Protein AF-K0ICH1-F1 (afdb_monomer_lite)

InterPro domains:
  IPR002156 Ribonuclease H domain [PF13456] (25-132)
  IPR012337 Ribonuclease H-like superfamily [SSF53098] (19-140)
  IPR036397 Ribonuclease H superfamily [G3DSA:3.30.420.10] (13-160)

Foldseek 3Di:
DAWEKEKEKFWAFDDPVLQGFTKIWMFIATNVRDTPDIAIATQDHRDPDDRPLSSLSRRLVNLLVVLVVCVVVPSQAHAYEYEYQPPLLQVLQACPPVDDPPVPPVPHDPSNVVSSVSSNVSCVSHPHYHYDHDHDPPDDDDDDPVPDDPSNVVSVVVRVVNRVVRSVVVVVVVVVVVVVVVVVPPPPCPPVNVVVVVVVVVVVVPD

Radius of gyration: 24.57 Å; chains: 1; bounding box: 55×52×83 Å

Organism: Nitrososphaera gargensis (strain Ga9.2) (NCBI:txid1237085)

Secondary structure (DSSP, 8-state):
-PPEEEEEEE-PBPPGGGTT-EEEEEEEE-TT----EEEEEEEE---SS-HHHHHHHHHHHHHHHHHHHHHHTTGGGSEEEEEES-HHHHHHH---S---S-S-GGGS-TTTHHHHHHHHHHHTTSSEEEEEEPPP--S----------HHHHHHHHHHHHHHHHHHHHHHHHHHHHHHHHHHHTS----HHHHHHHHHHHHHHT--

pLDDT: mean 74.23, std 17.97, range [32.94, 97.44]

Sequence (207 aa):
MKQVISVRILGPSMSSDFGGFACYAYVIRDKEGHLPHEAFGLAEKANSQASIASSSIATYTALIRALQWLIHHGYQDEIIIVKSSSKSVVSQLDEAYPSSHQVTESRMPKSVIPLHEKASRLKSKFYKISFESVKSKSGKQSSSDSNEDPADVEERKEIEELLVMAYVEAEEKIMRQNRMLADQNSPFVTVAQLMKYDNNKKQVQTS

Structure (mmCIF, N/CA/C/O backbone):
data_AF-K0ICH1-F1
#
_entry.id   AF-K0ICH1-F1
#
loop_
_atom_site.group_PDB
_atom_site.id
_atom_site.type_symbol
_atom_site.label_atom_id
_atom_site.label_alt_id
_atom_site.label_comp_id
_atom_site.label_asym_id
_atom_site.label_entity_id
_atom_site.label_seq_id
_atom_site.pdbx_PDB_ins_code
_atom_site.Cartn_x
_atom_site.Cartn_y
_atom_site.Cartn_z
_atom_site.occupancy
_atom_site.B_iso_or_equiv
_atom_site.auth_seq_id
_atom_site.auth_comp_id
_atom_site.auth_asym_id
_atom_site.auth_atom_id
_atom_site.pdbx_PDB_model_num
ATOM 1 N N . MET A 1 1 ? -20.212 0.333 16.558 1.00 66.12 1 MET A N 1
ATOM 2 C CA . MET A 1 1 ? -18.941 0.572 17.277 1.00 66.12 1 MET A CA 1
ATOM 3 C C . MET A 1 1 ? -17.852 0.537 16.222 1.00 66.12 1 MET A C 1
ATOM 5 O O . MET A 1 1 ? -17.868 -0.413 15.452 1.00 66.12 1 MET A O 1
ATOM 9 N N . LYS A 1 2 ? -17.016 1.575 16.111 1.00 79.62 2 LYS A N 1
ATOM 10 C CA . LYS A 1 2 ? -15.969 1.620 15.078 1.00 79.62 2 LYS A CA 1
ATOM 11 C C . LYS A 1 2 ? -14.879 0.598 15.405 1.00 79.62 2 LYS A C 1
ATOM 13 O O . LYS A 1 2 ? -14.514 0.452 16.571 1.00 79.62 2 LYS A O 1
ATOM 18 N N . GLN A 1 3 ? -14.413 -0.114 14.397 1.00 82.50 3 GLN A N 1
ATOM 19 C CA . GLN A 1 3 ? -13.354 -1.105 14.453 1.00 82.50 3 GLN A CA 1
ATOM 20 C C . GLN A 1 3 ? -12.006 -0.461 14.146 1.00 82.50 3 GLN A C 1
ATOM 22 O O . GLN A 1 3 ? -11.923 0.566 13.470 1.00 82.50 3 GLN A O 1
ATOM 27 N N . VAL A 1 4 ? -10.951 -1.078 14.668 1.00 86.50 4 VAL A N 1
ATOM 28 C CA . VAL A 1 4 ? -9.576 -0.723 14.329 1.00 86.50 4 VAL A CA 1
ATOM 29 C C . VAL A 1 4 ? -9.115 -1.679 13.241 1.00 86.50 4 VAL A C 1
ATOM 31 O O . VAL A 1 4 ? -9.122 -2.886 13.451 1.00 86.50 4 VAL A O 1
ATOM 34 N N . ILE A 1 5 ? -8.740 -1.135 12.090 1.00 88.94 5 ILE A N 1
ATOM 35 C CA . ILE A 1 5 ? -8.180 -1.884 10.967 1.00 88.94 5 ILE A CA 1
ATOM 36 C C . ILE A 1 5 ? -6.701 -1.534 10.879 1.00 88.94 5 ILE A C 1
ATOM 38 O O . ILE A 1 5 ? -6.349 -0.359 10.730 1.00 88.94 5 ILE A O 1
ATOM 42 N N . SER A 1 6 ? -5.833 -2.537 10.965 1.00 88.44 6 SER A N 1
ATOM 43 C CA . SER A 1 6 ? -4.397 -2.343 10.785 1.00 88.44 6 SER A CA 1
ATOM 44 C C . SER A 1 6 ? -3.995 -2.646 9.350 1.00 88.44 6 SER A C 1
ATOM 46 O O . SER A 1 6 ? -4.394 -3.649 8.768 1.00 88.44 6 SER A O 1
ATOM 48 N N . VAL A 1 7 ? -3.180 -1.773 8.774 1.00 89.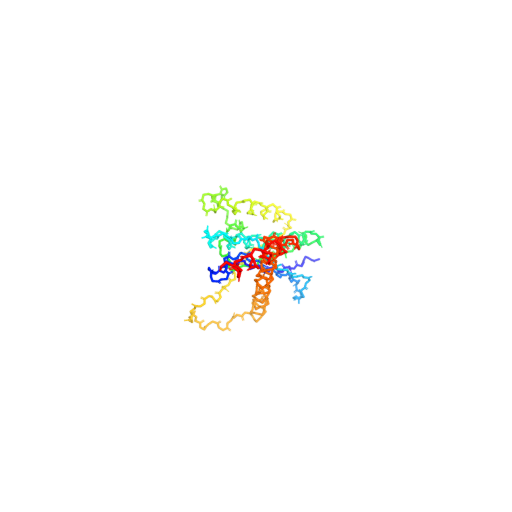81 7 VAL A N 1
ATOM 49 C CA . VAL A 1 7 ? -2.617 -1.936 7.436 1.00 89.81 7 VAL A CA 1
ATOM 50 C C . VAL A 1 7 ? -1.111 -1.897 7.563 1.00 89.81 7 VAL A C 1
ATOM 52 O O . VAL A 1 7 ? -0.564 -0.872 7.966 1.00 89.81 7 VAL A O 1
ATOM 55 N N . ARG A 1 8 ? -0.414 -2.959 7.172 1.00 89.56 8 ARG A N 1
ATOM 56 C CA . ARG A 1 8 ? 1.048 -2.939 7.101 1.00 89.56 8 ARG A CA 1
ATOM 57 C C . ARG A 1 8 ? 1.488 -2.819 5.658 1.00 89.56 8 ARG A C 1
ATOM 59 O O . ARG A 1 8 ? 0.990 -3.535 4.797 1.00 89.56 8 ARG A O 1
ATOM 66 N N . ILE A 1 9 ? 2.417 -1.903 5.397 1.00 89.50 9 ILE A N 1
ATOM 67 C CA . ILE A 1 9 ? 2.941 -1.646 4.052 1.00 89.50 9 ILE A CA 1
ATOM 68 C C . ILE A 1 9 ? 4.461 -1.781 4.015 1.00 89.50 9 ILE A C 1
ATOM 70 O O . ILE A 1 9 ? 5.172 -1.318 4.914 1.00 89.50 9 ILE A O 1
ATOM 74 N N . LEU A 1 10 ? 4.960 -2.363 2.928 1.00 85.50 10 LEU A N 1
ATOM 75 C CA . LEU A 1 10 ? 6.380 -2.547 2.672 1.00 85.50 10 LEU A CA 1
ATOM 76 C C . LEU A 1 10 ? 6.670 -2.280 1.190 1.00 85.50 10 LEU A C 1
ATOM 78 O O . LEU A 1 10 ? 5.964 -2.762 0.308 1.00 85.50 10 LEU A O 1
ATOM 82 N N . GLY A 1 11 ? 7.704 -1.490 0.910 1.00 76.56 11 GLY A N 1
ATOM 83 C CA . GLY A 1 11 ? 8.104 -1.171 -0.459 1.00 76.56 11 GLY A CA 1
ATOM 84 C C . GLY A 1 11 ? 9.597 -0.886 -0.597 1.00 76.56 11 GLY A C 1
ATOM 85 O O . GLY A 1 11 ? 9.971 0.253 -0.866 1.00 76.56 11 GLY A O 1
ATOM 86 N N . PRO A 1 12 ? 10.485 -1.859 -0.349 1.00 75.31 12 PRO A N 1
ATOM 87 C CA . PRO A 1 12 ? 11.901 -1.688 -0.612 1.00 75.31 12 PRO A CA 1
ATOM 88 C C . PRO A 1 12 ? 12.183 -1.736 -2.114 1.00 75.31 12 PRO A C 1
ATOM 90 O O . PRO A 1 12 ? 11.424 -2.293 -2.904 1.00 75.31 12 PRO A O 1
ATOM 93 N N . SER A 1 13 ? 13.320 -1.169 -2.491 1.00 59.88 13 SER A N 1
ATOM 94 C CA . SER A 1 13 ? 13.983 -1.445 -3.761 1.00 59.88 13 SER A CA 1
ATOM 95 C C . SER A 1 13 ? 15.144 -2.399 -3.479 1.00 59.88 13 SER A C 1
ATOM 97 O O . SER A 1 13 ? 15.916 -2.169 -2.543 1.00 59.88 13 SER A O 1
ATOM 99 N N . MET A 1 14 ? 15.259 -3.494 -4.233 1.00 56.62 14 MET A N 1
ATOM 100 C CA . MET A 1 14 ? 16.438 -4.361 -4.128 1.00 56.62 14 MET A CA 1
ATOM 101 C C . MET A 1 14 ? 17.642 -3.752 -4.855 1.00 56.62 14 MET A C 1
ATOM 103 O O . MET A 1 14 ? 17.498 -2.927 -5.761 1.00 56.62 14 MET A O 1
ATOM 107 N N . SER A 1 15 ? 18.843 -4.151 -4.421 1.00 48.41 15 SER A N 1
ATOM 108 C CA . SER A 1 15 ? 20.112 -3.768 -5.042 1.00 48.41 15 SER A CA 1
ATOM 109 C C . SER A 1 15 ? 20.186 -4.203 -6.512 1.00 48.41 15 SER A C 1
ATOM 111 O O . SER A 1 15 ? 19.401 -5.020 -6.996 1.00 48.41 15 SER A O 1
ATOM 113 N N . SER A 1 16 ? 21.167 -3.646 -7.222 1.00 49.84 16 SER A N 1
ATOM 114 C CA . SER A 1 16 ? 21.455 -3.871 -8.645 1.00 49.84 16 SER A CA 1
ATOM 115 C C . SER A 1 16 ? 21.520 -5.341 -9.078 1.00 49.84 16 SER A C 1
ATOM 117 O O . SER A 1 16 ? 21.279 -5.625 -10.248 1.00 49.84 16 SER A O 1
ATOM 119 N N . ASP A 1 17 ? 21.806 -6.261 -8.155 1.00 44.84 17 ASP A N 1
ATOM 120 C CA . ASP A 1 17 ? 22.006 -7.687 -8.445 1.00 44.84 17 ASP A CA 1
ATOM 121 C C . ASP A 1 17 ? 20.696 -8.411 -8.803 1.00 44.84 17 ASP A C 1
ATOM 123 O O . ASP A 1 17 ? 20.719 -9.379 -9.556 1.00 44.84 17 ASP A O 1
ATOM 127 N N . PHE A 1 18 ? 19.552 -7.889 -8.346 1.00 47.88 18 PHE A N 1
ATOM 128 C CA . PHE A 1 18 ? 18.203 -8.373 -8.680 1.00 47.88 18 PHE A CA 1
ATOM 129 C C . PHE A 1 18 ? 17.510 -7.463 -9.702 1.00 47.88 18 PHE A C 1
ATOM 131 O O . PHE A 1 18 ? 16.301 -7.257 -9.675 1.00 47.88 18 PHE A O 1
ATOM 138 N N . GLY A 1 19 ? 18.288 -6.820 -10.575 1.00 51.50 19 GLY A N 1
ATOM 139 C CA . GLY A 1 19 ? 17.755 -6.003 -11.663 1.00 51.50 19 GLY A CA 1
ATOM 140 C C . GLY A 1 19 ? 17.165 -4.652 -11.248 1.00 51.50 19 GLY A C 1
ATOM 141 O O . GLY A 1 19 ? 16.717 -3.930 -12.127 1.00 51.50 19 GLY A O 1
ATOM 142 N N . GLY A 1 20 ? 17.193 -4.254 -9.970 1.00 63.78 20 GLY A N 1
ATOM 143 C CA . GLY A 1 20 ? 16.777 -2.912 -9.531 1.00 63.78 20 GLY A CA 1
ATOM 144 C C . GLY A 1 20 ? 15.262 -2.665 -9.541 1.00 63.78 20 GLY A C 1
ATOM 145 O O . GLY A 1 20 ? 14.820 -1.557 -9.848 1.00 63.78 20 GLY A O 1
ATOM 146 N N . PHE A 1 21 ? 14.451 -3.682 -9.237 1.00 73.94 21 PHE A N 1
ATOM 147 C CA . PHE A 1 21 ? 12.992 -3.547 -9.180 1.00 73.94 21 PHE A CA 1
ATOM 148 C C . PHE A 1 21 ? 12.502 -2.851 -7.910 1.00 73.94 21 PHE A C 1
ATOM 150 O O . PHE A 1 21 ? 13.019 -3.062 -6.810 1.00 73.94 21 PHE A O 1
ATOM 157 N N . ALA A 1 22 ? 11.442 -2.062 -8.074 1.00 80.75 22 ALA A N 1
ATOM 158 C CA . ALA A 1 22 ? 10.654 -1.526 -6.978 1.00 80.75 22 ALA A CA 1
ATOM 159 C C . ALA A 1 22 ? 9.417 -2.411 -6.797 1.00 80.75 22 ALA A C 1
ATOM 161 O O . ALA A 1 22 ? 8.479 -2.322 -7.594 1.00 80.75 22 ALA A O 1
ATOM 162 N N . CYS A 1 23 ? 9.404 -3.260 -5.774 1.00 85.88 23 CYS A N 1
ATOM 163 C CA . CYS A 1 23 ? 8.256 -4.105 -5.451 1.00 85.88 23 CYS A CA 1
ATOM 164 C C . CYS A 1 23 ? 7.560 -3.601 -4.194 1.00 85.88 23 CYS A C 1
ATOM 166 O O . CYS A 1 23 ? 8.187 -3.046 -3.294 1.00 85.88 23 CYS A O 1
ATOM 168 N N . TYR A 1 24 ? 6.253 -3.799 -4.137 1.00 90.00 24 TYR A N 1
ATOM 169 C CA . TYR A 1 24 ? 5.425 -3.406 -3.013 1.00 90.00 24 TYR A CA 1
ATOM 170 C C . TYR A 1 24 ? 4.686 -4.633 -2.471 1.00 90.00 24 TYR A C 1
ATOM 172 O O . TYR A 1 24 ? 4.353 -5.548 -3.226 1.00 90.00 24 TYR A O 1
ATOM 180 N N . ALA A 1 25 ? 4.391 -4.620 -1.178 1.00 91.06 25 ALA A N 1
ATOM 181 C CA . ALA A 1 25 ? 3.516 -5.571 -0.510 1.00 91.06 25 ALA A CA 1
ATOM 182 C C . ALA A 1 25 ? 2.712 -4.849 0.577 1.00 91.06 25 ALA A C 1
ATOM 184 O O . ALA A 1 25 ? 3.171 -3.851 1.147 1.00 91.06 25 ALA A O 1
ATOM 185 N N . TYR A 1 26 ? 1.504 -5.331 0.847 1.00 93.75 26 TYR A N 1
ATOM 186 C CA . TYR A 1 26 ? 0.714 -4.897 1.988 1.00 93.75 26 TYR A CA 1
ATOM 187 C C . TYR A 1 26 ? -0.215 -5.999 2.485 1.00 93.75 26 TYR A C 1
ATOM 189 O O . TYR A 1 26 ? -0.676 -6.836 1.708 1.00 93.75 26 TYR A O 1
ATOM 197 N N . VAL A 1 27 ? -0.523 -5.930 3.776 1.00 93.50 27 VAL A N 1
ATOM 198 C CA . VAL A 1 27 ? -1.519 -6.763 4.456 1.00 93.50 27 VAL A CA 1
ATOM 199 C C . VAL A 1 27 ? -2.500 -5.860 5.197 1.00 93.50 27 VAL A C 1
ATOM 201 O O . VAL A 1 27 ? -2.131 -4.784 5.677 1.00 93.50 27 VAL A O 1
ATOM 204 N N . ILE A 1 28 ? -3.762 -6.268 5.250 1.00 93.44 28 ILE A N 1
ATOM 205 C CA . ILE A 1 28 ? -4.843 -5.585 5.960 1.00 93.44 28 ILE A CA 1
ATOM 206 C C . ILE A 1 28 ? -5.399 -6.579 6.962 1.00 93.44 28 ILE A C 1
ATOM 208 O O . ILE A 1 28 ? -5.767 -7.680 6.562 1.00 93.44 28 ILE A O 1
ATOM 212 N N . ARG A 1 29 ? -5.487 -6.183 8.233 1.00 92.06 29 ARG A N 1
ATOM 213 C CA . ARG A 1 29 ? -6.067 -6.978 9.316 1.00 92.06 29 ARG A CA 1
ATOM 214 C C . ARG A 1 29 ? -7.197 -6.244 10.023 1.00 92.06 29 ARG A C 1
ATOM 216 O O . ARG A 1 29 ? -7.153 -5.022 10.172 1.00 92.06 29 ARG A O 1
ATOM 223 N N . ASP A 1 30 ? -8.220 -6.992 10.425 1.00 90.19 30 ASP A N 1
ATOM 224 C CA . ASP A 1 30 ? -9.287 -6.472 11.281 1.00 90.19 30 ASP A CA 1
ATOM 225 C C . ASP A 1 30 ? -8.852 -6.418 12.757 1.00 90.19 30 ASP A C 1
ATOM 227 O O . ASP A 1 30 ? -7.720 -6.756 13.112 1.00 90.19 30 ASP A O 1
ATOM 231 N N . LYS A 1 31 ? -9.754 -5.972 13.636 1.00 85.38 31 LYS A N 1
ATOM 232 C CA . LYS A 1 31 ? -9.481 -5.850 15.077 1.00 85.38 31 LYS A CA 1
ATOM 233 C C . LYS A 1 31 ? -9.298 -7.208 15.767 1.00 85.38 31 LYS A C 1
ATOM 235 O O . LYS A 1 31 ? -8.718 -7.257 16.847 1.00 85.38 31 LYS A O 1
ATOM 240 N N . GLU A 1 32 ? -9.842 -8.280 15.190 1.00 85.50 32 GLU A N 1
ATOM 241 C CA . GLU A 1 32 ? -9.673 -9.654 15.659 1.00 85.50 32 GLU A CA 1
ATOM 242 C C . GLU A 1 32 ? -8.363 -10.282 15.149 1.00 85.50 32 GLU A C 1
ATOM 244 O O . GLU A 1 32 ? -7.984 -11.366 15.592 1.00 85.50 32 GLU A O 1
ATOM 249 N N . GLY A 1 33 ? -7.649 -9.590 14.256 1.00 83.25 33 GLY A N 1
ATOM 250 C CA . GLY A 1 33 ? -6.404 -10.046 13.653 1.00 83.25 33 GLY A CA 1
ATOM 251 C C . GLY A 1 33 ? -6.605 -10.938 12.428 1.00 83.25 33 GLY A C 1
ATOM 252 O O . GLY A 1 33 ? -5.615 -11.452 11.900 1.00 83.25 33 GLY A O 1
ATOM 253 N N . HIS A 1 34 ? -7.835 -11.120 11.937 1.00 88.31 34 HIS A N 1
ATOM 254 C CA . HIS A 1 34 ? -8.062 -11.834 10.682 1.00 88.31 34 HIS A CA 1
ATOM 255 C C . HIS A 1 34 ? -7.467 -11.049 9.518 1.00 88.31 34 HIS A C 1
ATOM 257 O O . HIS A 1 34 ? -7.392 -9.825 9.574 1.00 88.31 34 HIS A O 1
ATOM 263 N N . LEU A 1 35 ? -7.068 -11.758 8.461 1.00 89.19 35 LEU A N 1
ATOM 264 C CA . LEU A 1 35 ? -6.499 -11.197 7.235 1.00 89.19 35 LEU A CA 1
ATOM 265 C C . LEU A 1 35 ? -7.587 -11.092 6.146 1.00 89.19 35 LEU A C 1
ATOM 267 O O . LEU A 1 35 ? -7.722 -12.008 5.336 1.00 89.19 35 LEU A O 1
ATOM 271 N N . PRO A 1 36 ? -8.401 -10.018 6.102 1.00 88.75 36 PRO A N 1
ATOM 272 C CA . PRO A 1 36 ? -9.364 -9.798 5.031 1.00 88.75 36 PRO A CA 1
ATOM 273 C C . PRO A 1 36 ? -8.702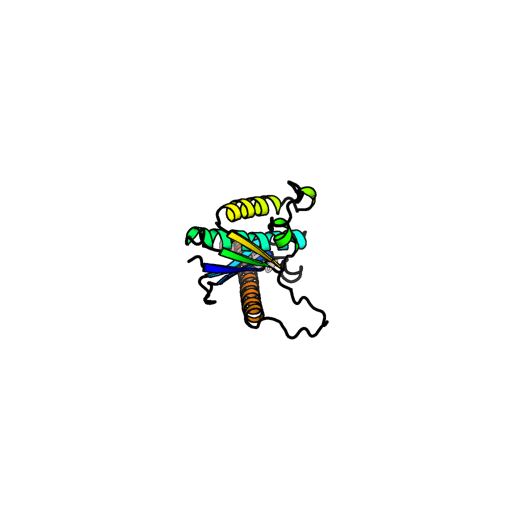 -9.623 3.664 1.00 88.75 36 PRO A C 1
ATOM 275 O O . PRO A 1 36 ? -9.324 -9.945 2.651 1.00 88.75 36 PRO A O 1
ATOM 278 N N . HIS A 1 37 ? -7.477 -9.084 3.608 1.00 94.06 37 HIS A N 1
ATOM 279 C CA . HIS A 1 37 ? -6.789 -8.899 2.337 1.00 94.06 37 HIS A CA 1
ATOM 280 C C . HIS A 1 37 ? -5.277 -8.752 2.461 1.00 94.06 37 HIS A C 1
ATOM 282 O O . HIS A 1 37 ? -4.756 -8.146 3.395 1.00 94.06 37 HIS A O 1
ATOM 288 N N . GLU A 1 38 ? -4.597 -9.207 1.419 1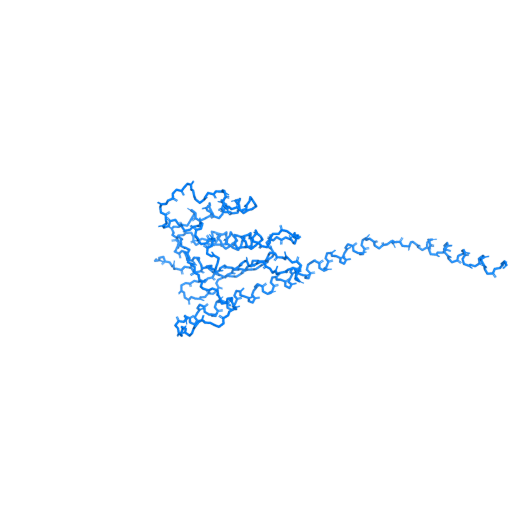.00 94.19 38 GLU A N 1
ATOM 289 C CA . GLU A 1 38 ? -3.188 -8.974 1.158 1.00 94.19 38 GLU A CA 1
ATOM 290 C C . GLU A 1 38 ? -2.978 -8.798 -0.345 1.00 94.19 38 GLU A C 1
ATOM 292 O O . GLU A 1 38 ? -3.727 -9.343 -1.163 1.00 94.19 38 GLU A O 1
ATOM 297 N N . ALA A 1 39 ? -1.959 -8.031 -0.722 1.00 92.56 39 ALA A N 1
ATOM 298 C CA . ALA A 1 39 ? -1.507 -8.005 -2.102 1.00 92.56 39 ALA A CA 1
ATOM 299 C C . ALA A 1 39 ? -0.055 -7.549 -2.214 1.00 92.56 39 ALA A C 1
ATOM 301 O O . ALA A 1 39 ? 0.462 -6.780 -1.403 1.00 92.56 39 ALA A O 1
ATOM 302 N N . PHE A 1 40 ? 0.572 -7.950 -3.312 1.00 92.19 40 PHE A N 1
ATOM 303 C CA . PHE A 1 40 ? 1.934 -7.578 -3.655 1.00 92.19 40 PHE A CA 1
ATOM 304 C C . PHE A 1 40 ? 2.079 -7.353 -5.160 1.00 92.19 40 PHE A C 1
ATOM 306 O O . PHE A 1 40 ? 1.142 -7.582 -5.932 1.00 92.19 40 PHE A O 1
ATOM 313 N N . GLY A 1 41 ? 3.224 -6.829 -5.590 1.00 87.44 41 GLY A N 1
ATOM 314 C CA . GLY A 1 41 ? 3.547 -6.725 -7.009 1.00 87.44 41 GLY A CA 1
ATOM 315 C C . GLY A 1 41 ? 4.614 -5.691 -7.343 1.00 87.44 41 GLY A C 1
ATOM 316 O O . GLY A 1 41 ? 5.232 -5.078 -6.475 1.00 87.44 41 GLY A O 1
ATOM 317 N N . LEU A 1 42 ? 4.804 -5.482 -8.644 1.00 85.50 42 LEU A N 1
ATOM 318 C CA . LEU A 1 42 ? 5.749 -4.507 -9.181 1.00 85.50 42 LEU A CA 1
ATOM 319 C C . LEU A 1 42 ? 5.146 -3.093 -9.145 1.00 85.50 42 LEU A C 1
ATOM 321 O O . LEU A 1 42 ? 4.045 -2.867 -9.655 1.00 85.50 42 LEU A O 1
ATOM 325 N N . ALA A 1 43 ? 5.876 -2.143 -8.561 1.00 83.50 43 ALA A N 1
ATOM 326 C CA . ALA A 1 43 ? 5.533 -0.722 -8.552 1.00 83.50 43 ALA A CA 1
ATOM 327 C C . ALA A 1 43 ? 6.160 0.026 -9.736 1.00 83.50 43 ALA A C 1
ATOM 329 O O . ALA A 1 43 ? 5.482 0.809 -10.397 1.00 83.50 43 ALA A O 1
ATOM 330 N N . GLU A 1 44 ? 7.437 -0.234 -10.021 1.00 73.88 44 GLU A N 1
ATOM 331 C CA . GLU A 1 44 ? 8.180 0.418 -11.102 1.00 73.88 44 GLU A CA 1
ATOM 332 C C . GLU A 1 44 ? 9.184 -0.554 -11.731 1.00 73.88 44 GLU A C 1
ATOM 334 O O . GLU A 1 44 ? 9.790 -1.383 -11.045 1.00 73.88 44 GLU A O 1
ATOM 339 N N . LYS A 1 45 ? 9.346 -0.460 -13.055 1.00 63.41 45 LYS A N 1
ATOM 340 C CA . LYS A 1 45 ? 10.326 -1.249 -13.806 1.00 63.41 45 LYS A CA 1
ATOM 341 C C . LYS A 1 45 ? 11.724 -0.659 -13.602 1.00 63.41 45 LYS A C 1
ATOM 343 O O . LYS A 1 45 ? 11.871 0.555 -13.538 1.00 63.41 45 LYS A O 1
ATOM 348 N N . ALA A 1 46 ? 12.726 -1.532 -13.557 1.00 53.84 46 ALA A N 1
ATOM 349 C CA . ALA A 1 46 ? 14.138 -1.200 -13.419 1.00 53.84 46 ALA A CA 1
ATOM 350 C C . ALA A 1 46 ? 14.571 0.004 -14.269 1.00 53.84 46 ALA A C 1
ATOM 352 O O . ALA A 1 46 ? 14.640 -0.080 -15.498 1.00 53.84 46 ALA A O 1
ATOM 353 N N . ASN A 1 47 ? 14.902 1.108 -13.610 1.00 51.25 47 ASN A N 1
ATOM 354 C CA . ASN A 1 47 ? 15.733 2.159 -14.170 1.00 51.25 47 ASN A CA 1
ATOM 355 C C . ASN A 1 47 ? 17.046 2.169 -13.383 1.00 51.25 47 ASN A C 1
ATOM 357 O O . ASN A 1 47 ? 17.072 2.134 -12.156 1.00 51.25 47 ASN A O 1
ATOM 361 N N . SER A 1 48 ? 18.169 2.178 -14.097 1.00 46.16 48 SER A N 1
ATOM 362 C CA . SER A 1 48 ? 19.528 2.032 -13.558 1.00 46.16 48 SER A CA 1
ATOM 363 C C . SER A 1 48 ? 19.981 3.184 -12.641 1.00 46.16 48 SER A C 1
ATOM 365 O O . SER A 1 48 ? 21.168 3.320 -12.357 1.00 46.16 48 SER A O 1
ATOM 367 N N . GLN A 1 49 ? 19.065 4.040 -12.171 1.00 47.47 49 GLN A N 1
ATOM 368 C CA . GLN A 1 49 ? 19.406 5.298 -11.522 1.00 47.47 49 GLN A CA 1
ATOM 369 C C . GLN A 1 49 ? 18.277 5.852 -10.627 1.00 47.47 49 GLN A C 1
ATOM 371 O O . GLN A 1 49 ? 17.720 6.892 -10.950 1.00 47.47 49 GLN A O 1
ATOM 376 N N . ALA A 1 50 ? 17.935 5.185 -9.510 1.00 50.16 50 ALA A N 1
ATOM 377 C CA . ALA A 1 50 ? 17.565 5.831 -8.224 1.00 50.16 50 ALA A CA 1
ATOM 378 C C . ALA A 1 50 ? 16.950 4.851 -7.198 1.00 50.16 50 ALA A C 1
ATOM 380 O O . ALA A 1 50 ? 15.738 4.818 -6.998 1.00 50.16 50 ALA A O 1
ATOM 381 N N . SER A 1 51 ? 17.783 4.151 -6.423 1.00 58.31 51 SER A N 1
ATOM 382 C CA . SER A 1 51 ? 17.325 3.241 -5.355 1.00 58.31 51 SER A CA 1
ATOM 383 C C . SER A 1 51 ? 16.371 3.889 -4.331 1.00 58.31 51 SER A C 1
ATOM 385 O O . SER A 1 51 ? 15.415 3.251 -3.893 1.00 58.31 51 SER A O 1
ATOM 387 N N . ILE A 1 52 ? 16.577 5.163 -3.976 1.00 57.22 52 ILE A N 1
ATOM 388 C CA . ILE A 1 52 ? 15.768 5.883 -2.970 1.00 57.22 52 ILE A CA 1
ATOM 389 C C . ILE A 1 52 ? 14.407 6.340 -3.523 1.00 57.22 52 ILE A C 1
ATOM 391 O O . ILE A 1 52 ? 13.397 6.303 -2.813 1.00 57.22 52 ILE A O 1
ATOM 395 N N . ALA A 1 53 ? 14.355 6.778 -4.785 1.00 57.41 53 ALA A N 1
ATOM 396 C CA . ALA A 1 53 ? 13.090 7.161 -5.410 1.00 57.41 53 ALA A CA 1
ATOM 397 C C . ALA A 1 53 ? 12.215 5.920 -5.624 1.00 57.41 53 ALA A C 1
ATOM 399 O O . ALA A 1 53 ? 11.037 5.944 -5.280 1.00 57.41 53 ALA A O 1
ATOM 400 N N . SER A 1 54 ? 12.820 4.817 -6.069 1.00 72.06 54 SER A N 1
ATOM 401 C CA . SER A 1 54 ? 12.148 3.538 -6.293 1.00 72.06 54 SER A CA 1
ATOM 402 C C . SER A 1 54 ? 11.524 2.950 -5.020 1.00 72.06 54 SER A C 1
ATOM 404 O O . SER A 1 54 ? 10.384 2.494 -5.061 1.00 72.06 54 SER A O 1
ATOM 406 N N . SER A 1 55 ? 12.194 3.015 -3.861 1.00 79.06 55 SER A N 1
ATOM 407 C CA . SER A 1 55 ? 11.606 2.531 -2.596 1.00 79.06 55 SER A CA 1
ATOM 408 C C . SER A 1 55 ? 10.454 3.414 -2.102 1.00 79.06 55 SER A C 1
ATOM 410 O O . SER A 1 55 ? 9.425 2.927 -1.628 1.00 79.06 55 SER A O 1
ATOM 412 N N . SER A 1 56 ? 10.573 4.732 -2.272 1.00 82.56 56 SER A N 1
ATOM 413 C CA . SER A 1 56 ? 9.474 5.655 -1.971 1.00 82.56 56 SER A CA 1
ATOM 414 C C . SER A 1 56 ? 8.273 5.379 -2.877 1.00 82.56 56 SER A C 1
ATOM 416 O O . SER A 1 56 ? 7.152 5.263 -2.387 1.00 82.56 56 SER A O 1
ATOM 418 N N . ILE A 1 57 ? 8.503 5.191 -4.180 1.00 87.00 57 ILE A N 1
ATOM 419 C CA . ILE A 1 57 ? 7.469 4.838 -5.162 1.00 87.00 57 ILE A CA 1
ATOM 420 C C . ILE A 1 57 ? 6.783 3.527 -4.783 1.00 87.00 57 ILE A C 1
ATOM 422 O O . ILE A 1 57 ? 5.553 3.479 -4.741 1.00 87.00 57 ILE A O 1
ATOM 426 N N . ALA A 1 58 ? 7.543 2.484 -4.449 1.00 88.25 58 ALA A N 1
ATOM 427 C CA . ALA A 1 58 ? 6.986 1.209 -4.013 1.00 88.25 58 ALA A CA 1
ATOM 428 C C . ALA A 1 58 ? 6.149 1.344 -2.736 1.00 88.25 58 ALA A C 1
ATOM 430 O O . ALA A 1 58 ? 5.019 0.860 -2.684 1.00 88.25 58 ALA A O 1
ATOM 431 N N . THR A 1 59 ? 6.653 2.065 -1.733 1.00 89.50 59 THR A N 1
ATOM 432 C CA . THR A 1 59 ? 5.936 2.246 -0.463 1.00 89.50 59 THR A CA 1
ATOM 433 C C . THR A 1 59 ? 4.643 3.042 -0.658 1.00 89.50 59 THR A C 1
ATOM 435 O O . THR A 1 59 ? 3.586 2.632 -0.177 1.00 89.50 59 THR A O 1
ATOM 438 N N . TYR A 1 60 ? 4.683 4.143 -1.417 1.00 91.19 60 TYR A N 1
ATOM 439 C CA . TYR A 1 60 ? 3.474 4.890 -1.767 1.00 91.19 60 TYR A CA 1
ATOM 440 C C . TYR A 1 60 ? 2.510 4.057 -2.620 1.00 91.19 60 TYR A C 1
ATOM 442 O O . TYR A 1 60 ? 1.298 4.180 -2.465 1.00 91.19 60 TYR A O 1
ATOM 450 N N . THR A 1 61 ? 3.017 3.179 -3.488 1.00 92.75 61 THR A N 1
ATOM 451 C CA . THR A 1 61 ? 2.182 2.271 -4.285 1.00 92.75 61 THR A CA 1
ATOM 452 C C . THR A 1 61 ? 1.445 1.265 -3.403 1.00 92.75 61 THR A C 1
ATOM 454 O O . THR A 1 61 ? 0.235 1.111 -3.579 1.00 92.75 61 THR A O 1
ATOM 457 N N . ALA A 1 62 ? 2.124 0.637 -2.433 1.00 93.62 62 ALA A N 1
ATOM 458 C CA . ALA A 1 62 ? 1.477 -0.219 -1.431 1.00 93.62 62 ALA A CA 1
ATOM 459 C C . ALA A 1 62 ? 0.369 0.541 -0.696 1.00 93.62 62 ALA A C 1
ATOM 461 O O . ALA A 1 62 ? -0.770 0.081 -0.656 1.00 93.62 62 ALA A O 1
ATOM 462 N N . LEU A 1 63 ? 0.681 1.740 -0.191 1.00 94.88 63 LEU A N 1
ATOM 463 C CA . LEU A 1 63 ? -0.286 2.570 0.522 1.00 94.88 63 LEU A CA 1
ATOM 464 C C . LEU A 1 63 ? -1.512 2.895 -0.335 1.00 94.88 63 LEU A C 1
ATOM 466 O O . LEU A 1 63 ? -2.641 2.675 0.091 1.00 94.88 63 LEU A O 1
ATOM 470 N N . ILE A 1 64 ? -1.307 3.414 -1.546 1.00 95.38 64 ILE A N 1
ATOM 471 C CA . ILE A 1 64 ? -2.400 3.807 -2.440 1.00 95.38 64 ILE A CA 1
ATOM 472 C C . ILE A 1 64 ? -3.311 2.613 -2.727 1.00 95.38 64 ILE A C 1
ATOM 474 O O . ILE A 1 64 ? -4.530 2.765 -2.662 1.00 95.38 64 ILE A O 1
ATOM 478 N N . ARG A 1 65 ? -2.740 1.437 -3.024 1.00 96.25 65 ARG A N 1
ATOM 479 C CA . ARG A 1 65 ? -3.526 0.228 -3.311 1.00 96.25 65 ARG A CA 1
ATOM 480 C C . ARG A 1 65 ? -4.314 -0.233 -2.087 1.00 96.25 65 ARG A C 1
ATOM 482 O O . ARG A 1 65 ? -5.508 -0.486 -2.222 1.00 96.25 65 ARG A O 1
ATOM 489 N N . ALA A 1 66 ? -3.696 -0.241 -0.906 1.00 96.31 66 ALA A N 1
ATOM 490 C CA . ALA A 1 66 ? -4.377 -0.586 0.339 1.00 96.31 66 ALA A CA 1
ATOM 491 C C . ALA A 1 66 ? -5.548 0.369 0.639 1.00 96.31 66 ALA A C 1
ATOM 493 O O . ALA A 1 66 ? -6.664 -0.075 0.898 1.00 96.31 66 ALA A O 1
ATOM 494 N N . LEU A 1 67 ? -5.339 1.687 0.519 1.00 96.44 67 LEU A N 1
ATOM 495 C CA . LEU A 1 67 ? -6.402 2.679 0.732 1.00 96.44 67 LEU A CA 1
ATOM 496 C C . LEU A 1 67 ? -7.535 2.545 -0.294 1.00 96.44 67 LEU A C 1
ATOM 498 O O . LEU A 1 67 ? -8.705 2.677 0.059 1.00 96.44 67 LEU A O 1
ATOM 502 N N . GLN A 1 68 ? -7.209 2.278 -1.563 1.00 97.44 68 GLN A N 1
ATOM 503 C CA . GLN A 1 68 ? -8.215 2.027 -2.597 1.00 97.44 68 GLN A CA 1
ATOM 504 C C . GLN A 1 68 ? -9.055 0.789 -2.278 1.00 97.44 68 GLN A C 1
ATOM 506 O O . GLN A 1 68 ? -10.277 0.847 -2.416 1.00 97.44 68 GLN A O 1
ATOM 511 N N . TRP A 1 69 ? -8.419 -0.294 -1.826 1.00 97.38 69 TRP A N 1
ATOM 512 C CA . TRP A 1 69 ? -9.116 -1.509 -1.417 1.00 97.38 69 TRP A CA 1
ATOM 513 C C . TRP A 1 69 ? -10.061 -1.241 -0.240 1.00 97.38 69 TRP A C 1
ATOM 515 O O . TRP A 1 69 ? -11.234 -1.602 -0.309 1.00 97.38 69 TRP A O 1
ATOM 525 N N . LEU A 1 70 ? -9.593 -0.526 0.789 1.00 96.38 70 LEU A N 1
ATOM 526 C CA . LEU A 1 70 ? -10.399 -0.172 1.961 1.00 96.38 70 LEU A CA 1
ATOM 527 C C . LEU A 1 70 ? -11.624 0.679 1.602 1.00 96.38 70 LEU A C 1
ATOM 529 O O . LEU A 1 70 ? -12.723 0.410 2.084 1.00 96.38 70 LEU A O 1
ATOM 533 N N . ILE A 1 71 ? -11.453 1.683 0.735 1.00 96.56 71 ILE A N 1
ATOM 534 C CA . ILE A 1 71 ? -12.567 2.513 0.247 1.00 96.56 71 ILE A CA 1
ATOM 535 C C . ILE A 1 71 ? -13.572 1.656 -0.521 1.00 96.56 71 ILE A C 1
ATOM 537 O O . ILE A 1 71 ? -14.773 1.785 -0.310 1.00 96.56 71 ILE A O 1
ATOM 541 N N . HIS A 1 72 ? -13.088 0.774 -1.398 1.00 97.06 72 HIS A N 1
ATOM 542 C CA . HIS A 1 72 ? -13.949 -0.097 -2.195 1.00 97.06 72 HIS A CA 1
ATOM 543 C C . HIS A 1 72 ? -14.813 -1.026 -1.330 1.00 97.06 72 HIS A C 1
ATOM 545 O O . HIS A 1 72 ? -15.950 -1.305 -1.695 1.00 97.06 72 HIS A O 1
ATOM 551 N N . HIS A 1 73 ? -14.300 -1.451 -0.173 1.00 95.56 73 HIS A N 1
ATOM 552 C CA . HIS A 1 73 ? -14.995 -2.346 0.757 1.00 95.56 73 HIS A CA 1
ATOM 553 C C . HIS A 1 73 ? -15.706 -1.616 1.908 1.00 95.56 73 HIS A C 1
ATOM 555 O O . HIS A 1 73 ? -16.189 -2.259 2.835 1.00 95.56 73 HIS A O 1
ATOM 561 N N . GLY A 1 74 ? -15.803 -0.283 1.861 1.00 94.31 74 GLY A N 1
ATOM 562 C CA . GLY A 1 74 ? -16.612 0.486 2.811 1.00 94.31 74 GLY A CA 1
ATOM 563 C C . GLY A 1 74 ? -15.978 0.724 4.186 1.00 94.31 74 GLY A C 1
ATOM 564 O O . GLY A 1 74 ? -16.671 1.158 5.099 1.00 94.31 74 GLY A O 1
ATOM 565 N N . TYR A 1 75 ? -14.665 0.538 4.349 1.00 94.56 75 TYR A N 1
ATOM 566 C CA . TYR A 1 75 ? -13.957 0.780 5.621 1.00 94.56 75 TYR A CA 1
ATOM 567 C C . TYR A 1 75 ? -13.716 2.271 5.934 1.00 94.56 75 TYR A C 1
ATOM 569 O O . TYR A 1 75 ? -12.924 2.616 6.809 1.00 94.56 75 TYR A O 1
ATOM 577 N N . GLN A 1 76 ? -14.367 3.187 5.215 1.00 93.75 76 GLN A N 1
ATOM 578 C CA . GLN A 1 76 ? -14.132 4.630 5.331 1.00 93.75 76 GLN A CA 1
ATOM 579 C C . GLN A 1 76 ? -14.518 5.196 6.703 1.00 93.75 76 GLN A C 1
ATOM 581 O O . GLN A 1 76 ? -13.889 6.143 7.171 1.00 93.75 76 GLN A O 1
ATOM 586 N N . ASP A 1 77 ? -15.519 4.609 7.357 1.00 94.19 77 ASP A N 1
ATOM 587 C CA . ASP A 1 77 ? -16.009 5.062 8.661 1.00 94.19 77 ASP A CA 1
ATOM 588 C C . ASP A 1 77 ? -15.271 4.438 9.855 1.00 94.19 77 ASP A C 1
ATOM 590 O O . ASP A 1 77 ? -15.548 4.805 11.006 1.00 94.19 77 ASP A O 1
ATOM 594 N N . GLU A 1 78 ? -14.319 3.541 9.593 1.00 92.88 78 GLU A N 1
ATOM 595 C CA . GLU A 1 78 ? -13.530 2.837 10.602 1.00 92.88 78 GLU A CA 1
ATOM 596 C C . GLU A 1 78 ? -12.277 3.619 11.028 1.00 92.88 78 GLU A C 1
ATOM 598 O O . GLU A 1 78 ? -11.953 4.682 10.489 1.00 92.88 78 GLU A O 1
ATOM 603 N N . ILE A 1 79 ? -11.587 3.119 12.058 1.00 92.94 79 ILE A N 1
ATOM 604 C CA . ILE A 1 79 ? -10.303 3.663 12.512 1.00 92.94 79 ILE A CA 1
ATOM 605 C C . ILE A 1 79 ? -9.193 2.880 11.817 1.00 92.94 79 ILE A C 1
ATOM 607 O O . ILE A 1 79 ? -9.016 1.694 12.078 1.00 92.94 79 ILE A O 1
ATOM 611 N N . ILE A 1 80 ? -8.428 3.544 10.958 1.00 94.62 80 ILE A N 1
ATOM 612 C CA . ILE A 1 80 ? -7.342 2.916 10.202 1.00 94.62 80 ILE A CA 1
ATOM 613 C C . ILE A 1 80 ? -5.994 3.238 10.852 1.00 94.62 80 ILE A C 1
ATOM 615 O O . ILE A 1 80 ? -5.691 4.402 11.111 1.00 94.62 80 ILE A O 1
ATOM 619 N N . ILE A 1 81 ? -5.160 2.224 11.076 1.00 93.12 81 ILE A N 1
ATOM 620 C CA . ILE A 1 81 ? -3.776 2.382 11.539 1.00 93.12 81 ILE A CA 1
ATOM 621 C C . ILE A 1 81 ? -2.847 1.822 10.469 1.00 93.12 81 ILE A C 1
ATOM 623 O O . ILE A 1 81 ? -2.841 0.621 10.210 1.00 93.12 81 ILE A O 1
ATOM 627 N N . VAL A 1 82 ? -2.049 2.682 9.842 1.00 92.62 82 VAL A N 1
ATOM 628 C CA . VAL A 1 82 ? -1.078 2.278 8.822 1.00 92.62 82 VAL A CA 1
ATOM 629 C C . VAL A 1 82 ? 0.310 2.149 9.443 1.00 92.62 82 VAL A C 1
ATOM 631 O O . VAL A 1 82 ? 0.901 3.139 9.864 1.00 92.62 82 VAL A O 1
ATOM 634 N N . LYS A 1 83 ? 0.873 0.944 9.440 1.00 91.12 83 LYS A N 1
ATOM 635 C CA . LYS A 1 83 ? 2.220 0.629 9.925 1.00 91.12 83 LYS A CA 1
ATOM 636 C C . LYS A 1 83 ? 3.212 0.565 8.760 1.00 91.12 83 LYS A C 1
ATOM 638 O O . LYS A 1 83 ? 3.019 -0.189 7.805 1.00 91.12 83 LYS A O 1
ATOM 643 N N . SER A 1 84 ? 4.315 1.312 8.844 1.00 87.25 84 SER A N 1
ATOM 644 C CA . SER A 1 84 ? 5.408 1.245 7.860 1.00 87.25 84 SER A CA 1
ATOM 645 C C . SER A 1 84 ? 6.782 1.382 8.510 1.00 87.25 84 SER A C 1
ATOM 647 O O . SER A 1 84 ? 6.957 2.096 9.494 1.00 87.25 84 SER A O 1
ATOM 649 N N . SER A 1 85 ? 7.791 0.722 7.943 1.00 83.19 85 SER A N 1
ATOM 650 C CA . SER A 1 85 ? 9.191 0.923 8.333 1.00 83.19 85 SER A CA 1
ATOM 651 C C . SER A 1 85 ? 9.828 2.162 7.693 1.00 83.19 85 SER A C 1
ATOM 653 O O . SER A 1 85 ? 10.902 2.598 8.118 1.00 83.19 85 SER A O 1
ATOM 655 N N . SER A 1 86 ? 9.173 2.763 6.691 1.00 81.62 86 SER A N 1
ATOM 656 C CA . SER A 1 86 ? 9.658 3.966 6.015 1.00 81.62 86 SER A CA 1
ATOM 657 C C . SER A 1 86 ? 9.319 5.221 6.818 1.00 81.62 86 SER A C 1
ATOM 659 O O . SER A 1 86 ? 8.240 5.801 6.681 1.00 81.62 86 SER A O 1
ATOM 661 N N . LYS A 1 87 ? 10.277 5.675 7.637 1.00 79.38 87 LYS A N 1
ATOM 662 C CA . LYS A 1 87 ? 10.146 6.902 8.445 1.00 79.38 87 LYS A CA 1
ATOM 663 C C . LYS A 1 87 ? 9.747 8.115 7.605 1.00 79.38 87 LYS A C 1
ATOM 665 O O . LYS A 1 87 ? 8.944 8.922 8.057 1.00 79.38 87 LYS A O 1
ATOM 670 N N . SER A 1 88 ? 10.280 8.227 6.387 1.00 76.31 88 SER A N 1
ATOM 671 C CA . SER A 1 88 ? 9.974 9.332 5.476 1.00 76.31 88 SER A CA 1
ATOM 672 C C . SER A 1 88 ? 8.501 9.345 5.080 1.00 76.31 88 SER A C 1
ATOM 674 O O . SER A 1 88 ? 7.862 10.379 5.229 1.00 76.31 88 SER A O 1
ATOM 676 N N . VAL A 1 89 ? 7.940 8.208 4.657 1.00 80.94 89 VAL A N 1
ATOM 677 C CA . VAL A 1 89 ? 6.525 8.126 4.249 1.00 80.94 89 VAL A CA 1
ATOM 678 C C . VAL A 1 89 ? 5.596 8.395 5.431 1.00 80.94 89 VAL A C 1
ATOM 680 O O . VAL A 1 89 ? 4.660 9.176 5.292 1.00 80.94 89 VAL A O 1
ATOM 683 N N . VAL A 1 90 ? 5.897 7.826 6.605 1.00 83.06 90 VAL A N 1
ATOM 684 C CA . VAL A 1 90 ? 5.137 8.091 7.839 1.00 83.06 90 VAL A CA 1
ATOM 685 C C . VAL A 1 90 ? 5.165 9.584 8.173 1.00 83.06 90 VAL A C 1
ATOM 687 O O . VAL A 1 90 ? 4.113 10.192 8.315 1.00 83.06 90 VAL A O 1
ATOM 690 N N . SER A 1 91 ? 6.349 10.205 8.199 1.00 79.88 91 SER A N 1
ATOM 691 C CA . SER A 1 91 ? 6.492 11.632 8.528 1.00 79.88 91 SER A CA 1
ATOM 692 C C . SER A 1 91 ? 5.846 12.582 7.516 1.00 79.88 91 SER A C 1
ATOM 694 O O . SER A 1 91 ? 5.456 13.683 7.879 1.00 79.88 91 SER A O 1
ATOM 696 N N . GLN A 1 92 ? 5.751 12.181 6.245 1.00 82.06 92 GLN A N 1
ATOM 697 C CA . GLN A 1 92 ? 5.148 12.997 5.189 1.00 82.06 92 GLN A CA 1
ATOM 698 C C . GLN A 1 92 ? 3.616 12.969 5.248 1.00 82.06 92 GLN A C 1
ATOM 700 O O . GLN A 1 92 ? 2.980 13.900 4.765 1.00 82.06 92 GLN A O 1
ATOM 705 N N . LEU A 1 93 ? 3.028 11.900 5.793 1.00 81.44 93 LEU A N 1
ATOM 706 C CA . LEU A 1 93 ? 1.581 11.676 5.821 1.00 81.44 93 LEU A CA 1
ATOM 707 C C . LEU A 1 93 ? 0.955 11.870 7.200 1.00 81.44 93 LEU A C 1
ATOM 709 O O . LEU A 1 93 ? -0.264 12.024 7.279 1.00 81.44 93 LEU A O 1
ATOM 713 N N . ASP A 1 94 ? 1.738 11.844 8.273 1.00 78.56 94 ASP A N 1
ATOM 714 C CA . ASP A 1 94 ? 1.239 12.129 9.612 1.00 78.56 94 ASP A CA 1
ATOM 715 C C . ASP A 1 94 ? 1.033 13.642 9.805 1.00 78.56 94 ASP A C 1
ATOM 717 O O . ASP A 1 94 ? 1.955 14.443 9.672 1.00 78.56 94 ASP A O 1
ATOM 721 N N . GLU A 1 95 ? -0.207 14.037 10.102 1.00 61.31 95 GLU A N 1
ATOM 722 C CA . GLU A 1 95 ? -0.618 15.440 10.286 1.00 61.31 95 GLU A CA 1
ATOM 723 C C . GLU A 1 95 ? -0.532 15.891 11.755 1.00 61.31 95 GLU A C 1
ATOM 725 O O . GLU A 1 95 ? -0.782 17.059 12.053 1.00 61.31 95 GLU A O 1
ATOM 730 N N . ALA A 1 96 ? -0.143 15.004 12.685 1.00 52.44 96 ALA A N 1
ATOM 731 C CA . ALA A 1 96 ? 0.068 15.349 14.096 1.00 52.44 96 ALA A CA 1
ATOM 732 C C . ALA A 1 96 ? 1.215 16.360 14.326 1.00 52.44 96 ALA A C 1
ATOM 734 O O . ALA A 1 96 ? 1.384 16.859 15.439 1.00 52.44 96 ALA A O 1
ATOM 735 N N . TYR A 1 97 ? 1.966 16.707 13.276 1.00 39.16 97 TYR A N 1
ATOM 736 C CA . TYR A 1 97 ? 2.795 17.906 13.222 1.00 39.16 97 TYR A CA 1
ATOM 737 C C . TYR A 1 97 ? 2.021 19.051 12.543 1.00 39.16 97 TYR A C 1
ATOM 739 O O . TYR A 1 97 ? 1.987 19.121 11.312 1.00 39.16 97 TYR A O 1
ATOM 747 N N . PRO A 1 98 ? 1.427 19.991 13.309 1.00 34.59 98 PRO A N 1
ATOM 748 C CA . PRO A 1 98 ? 0.826 21.201 12.767 1.00 34.59 98 PRO A CA 1
ATOM 749 C C . PRO A 1 98 ? 1.941 22.168 12.357 1.00 34.59 98 PRO A C 1
ATOM 751 O O . PRO A 1 98 ? 2.212 23.174 13.007 1.00 34.59 98 PRO A O 1
ATOM 754 N N . SER A 1 99 ? 2.630 21.852 11.271 1.00 32.94 99 SER A N 1
ATOM 755 C CA . SER A 1 99 ? 3.561 22.764 10.631 1.00 32.94 99 SER A CA 1
ATOM 756 C C . SER A 1 99 ? 3.452 22.584 9.129 1.00 32.94 99 SER A C 1
ATOM 758 O O . SER A 1 99 ? 4.106 21.707 8.574 1.00 32.94 99 SER A O 1
ATOM 760 N N . SER A 1 100 ? 2.618 23.459 8.544 1.00 33.78 100 SER A N 1
ATOM 761 C CA . SER A 1 100 ? 2.682 23.988 7.174 1.00 33.78 100 SER A CA 1
ATOM 762 C C . SER A 1 100 ? 2.537 22.937 6.051 1.00 33.78 100 SER A C 1
ATOM 764 O O . SER A 1 100 ? 3.056 21.838 6.092 1.00 33.78 100 SER A O 1
ATOM 766 N N . HIS A 1 101 ? 1.751 23.118 4.991 1.00 39.00 101 HIS A N 1
ATOM 767 C CA . HIS A 1 101 ? 2.152 23.776 3.730 1.00 39.00 101 HIS A CA 1
ATOM 768 C C . HIS A 1 101 ? 3.625 23.566 3.269 1.00 39.00 101 HIS A C 1
ATOM 770 O O . HIS A 1 101 ? 4.093 24.262 2.374 1.00 39.00 101 HIS A O 1
ATOM 776 N N . GLN A 1 102 ? 4.394 22.664 3.892 1.00 41.78 102 GLN A N 1
ATOM 777 C CA . GLN A 1 102 ? 5.856 22.696 3.872 1.00 41.78 102 GLN A CA 1
ATOM 778 C C . GLN A 1 102 ? 6.531 21.400 4.361 1.00 41.78 102 GLN A C 1
ATOM 780 O O . GLN A 1 102 ? 7.727 21.427 4.662 1.00 41.78 102 GLN A O 1
ATOM 785 N N . VAL A 1 103 ? 5.877 20.231 4.278 1.00 47.50 103 VAL A N 1
ATOM 786 C CA . VAL A 1 103 ? 6.622 19.064 3.763 1.00 47.50 103 VAL A CA 1
ATOM 787 C C . VAL A 1 103 ? 6.915 19.418 2.312 1.00 47.50 103 VAL A C 1
ATOM 789 O O . VAL A 1 103 ? 6.132 19.191 1.399 1.00 47.50 103 VAL A O 1
ATOM 792 N N . THR A 1 104 ? 7.971 20.201 2.157 1.00 49.59 104 THR A N 1
ATOM 793 C CA . THR A 1 104 ? 8.234 20.991 0.972 1.00 49.59 104 THR A CA 1
ATOM 794 C C . THR A 1 104 ? 8.466 20.001 -0.153 1.00 49.59 104 THR A C 1
ATOM 796 O O . THR A 1 104 ? 9.373 19.175 -0.048 1.00 49.59 104 THR A O 1
ATOM 799 N N . GLU A 1 105 ? 7.695 20.107 -1.235 1.00 51.00 105 GLU A N 1
ATOM 800 C CA . GLU A 1 105 ? 7.946 19.422 -2.514 1.00 51.00 105 GLU A CA 1
ATOM 801 C C . GLU A 1 105 ? 9.450 19.393 -2.865 1.00 51.00 105 GLU A C 1
ATOM 803 O O . GLU A 1 105 ? 9.948 18.423 -3.424 1.00 51.00 105 GLU A O 1
ATOM 808 N N . SER A 1 106 ? 10.198 20.413 -2.420 1.00 52.06 106 SER A N 1
ATOM 809 C CA . SER A 1 106 ? 11.662 20.544 -2.446 1.00 52.06 106 SER A CA 1
ATOM 810 C C . SER A 1 106 ? 12.477 19.332 -1.941 1.00 52.06 106 SER A C 1
ATOM 812 O O . SER A 1 106 ? 13.602 19.140 -2.395 1.00 52.06 106 SER A O 1
ATOM 814 N N . ARG A 1 107 ? 11.964 18.498 -1.020 1.00 64.69 107 ARG A N 1
ATOM 815 C CA . ARG A 1 107 ? 12.687 17.316 -0.488 1.00 64.69 107 ARG A CA 1
ATOM 816 C C . ARG A 1 107 ? 12.201 15.978 -1.048 1.00 64.69 107 ARG A C 1
ATOM 818 O O . ARG A 1 107 ? 12.799 14.949 -0.736 1.00 64.69 107 ARG A O 1
ATOM 825 N N . MET A 1 108 ? 11.136 15.969 -1.848 1.00 71.88 108 MET A N 1
ATOM 826 C CA . MET A 1 108 ? 10.599 14.748 -2.449 1.00 71.88 108 MET A CA 1
ATOM 827 C C . MET A 1 108 ? 11.055 14.639 -3.906 1.00 71.88 108 MET A C 1
ATOM 829 O O . MET A 1 108 ? 11.030 15.632 -4.634 1.00 71.88 108 MET A O 1
ATOM 833 N N . PRO A 1 109 ? 11.467 13.448 -4.380 1.00 76.12 109 PRO A N 1
ATOM 834 C CA . PRO A 1 109 ? 11.724 13.259 -5.800 1.00 76.12 109 PRO A CA 1
ATOM 835 C C . PRO A 1 109 ? 10.476 13.630 -6.606 1.00 76.12 109 PRO A C 1
ATOM 837 O O . PRO A 1 109 ? 9.363 13.267 -6.221 1.00 76.12 109 PRO A O 1
ATOM 840 N N . LYS A 1 110 ? 10.652 14.301 -7.751 1.00 80.62 110 LYS A N 1
ATOM 841 C CA . LYS A 1 110 ? 9.535 14.740 -8.611 1.00 80.62 110 LYS A CA 1
ATOM 842 C C . LYS A 1 110 ? 8.586 13.598 -8.999 1.00 80.62 110 LYS A C 1
ATOM 844 O O . LYS A 1 110 ? 7.396 13.825 -9.169 1.00 80.62 110 LYS A O 1
ATOM 849 N N . SER A 1 111 ? 9.104 12.374 -9.102 1.00 80.69 111 SER A N 1
ATOM 850 C CA . SER A 1 111 ? 8.329 11.161 -9.381 1.00 80.69 111 SER A CA 1
ATOM 851 C C . SER A 1 111 ? 7.433 10.705 -8.220 1.00 80.69 111 SER A C 1
ATOM 853 O O . SER A 1 111 ? 6.441 10.021 -8.454 1.00 80.69 111 SER A O 1
ATOM 855 N N . VAL A 1 112 ? 7.742 11.089 -6.978 1.00 83.31 112 VAL A N 1
ATOM 856 C CA . VAL A 1 112 ? 6.999 10.687 -5.770 1.00 83.31 112 VAL A CA 1
ATOM 857 C C . VAL A 1 112 ? 5.878 11.676 -5.441 1.00 83.31 112 VAL A C 1
ATOM 859 O O . VAL A 1 112 ? 4.849 11.260 -4.917 1.00 83.31 112 VAL A O 1
ATOM 862 N N . ILE A 1 113 ? 6.034 12.959 -5.787 1.00 84.94 113 ILE A N 1
ATOM 863 C CA . ILE A 1 113 ? 5.033 14.019 -5.555 1.00 84.94 113 ILE A CA 1
ATOM 864 C C . ILE A 1 113 ? 3.606 13.602 -5.972 1.00 84.94 113 ILE A C 1
ATOM 866 O O . ILE A 1 113 ? 2.725 13.617 -5.112 1.00 84.94 113 ILE A O 1
ATOM 870 N N . PRO A 1 114 ? 3.344 13.133 -7.212 1.00 88.81 114 PRO A N 1
ATOM 871 C CA . PRO A 1 114 ? 1.982 12.758 -7.609 1.00 88.81 114 PRO A CA 1
ATOM 872 C C . PRO A 1 114 ? 1.425 11.566 -6.813 1.00 88.81 114 PRO A C 1
ATOM 874 O O . PRO A 1 114 ? 0.213 11.450 -6.616 1.00 88.81 114 PRO A O 1
ATOM 877 N N . LEU A 1 115 ? 2.292 10.666 -6.338 1.00 90.38 115 LEU A N 1
ATOM 878 C CA . LEU A 1 115 ? 1.881 9.548 -5.489 1.00 90.38 115 LEU A CA 1
ATOM 879 C C . LEU A 1 115 ? 1.516 10.031 -4.084 1.00 90.38 115 LEU A C 1
ATOM 881 O O . LEU A 1 115 ? 0.508 9.591 -3.534 1.00 90.38 115 LEU A O 1
ATOM 885 N N . HIS A 1 116 ? 2.292 10.964 -3.535 1.00 89.25 116 HIS A N 1
ATOM 886 C CA . HIS A 1 116 ? 1.990 11.597 -2.259 1.00 89.25 116 HIS A CA 1
ATOM 887 C C . HIS A 1 116 ? 0.648 12.333 -2.305 1.00 89.25 116 HIS A C 1
ATOM 889 O O . HIS A 1 116 ? -0.225 12.054 -1.489 1.00 89.25 116 HIS A O 1
ATOM 895 N N . GLU A 1 117 ? 0.424 13.185 -3.309 1.00 89.25 117 GLU A N 1
ATOM 896 C CA . GLU A 1 117 ? -0.852 13.890 -3.485 1.00 89.25 117 GLU A CA 1
ATOM 897 C C . GLU A 1 117 ? -2.034 12.921 -3.590 1.00 89.25 117 GLU A C 1
ATOM 899 O O . GLU A 1 117 ? -3.080 13.115 -2.963 1.00 89.25 117 GLU A O 1
ATOM 904 N N . LYS A 1 118 ? -1.873 11.839 -4.361 1.00 93.06 118 LYS A N 1
ATOM 905 C CA . LYS A 1 118 ? -2.901 10.805 -4.492 1.00 93.06 118 LYS A CA 1
ATOM 906 C C . LYS A 1 118 ? -3.171 10.106 -3.160 1.00 93.06 118 LYS A C 1
ATOM 908 O O . LYS A 1 118 ? -4.338 9.907 -2.823 1.00 93.06 118 LYS A O 1
ATOM 913 N N . ALA A 1 119 ? -2.132 9.745 -2.411 1.00 92.31 119 ALA A N 1
ATOM 914 C CA . ALA A 1 119 ? -2.270 9.132 -1.095 1.00 92.31 119 ALA A CA 1
ATOM 915 C C . ALA A 1 119 ? -2.981 10.074 -0.113 1.00 92.31 119 ALA A C 1
ATOM 917 O O . ALA A 1 119 ? -3.943 9.655 0.524 1.00 92.31 119 ALA A O 1
ATOM 918 N N . SER A 1 120 ? -2.602 11.353 -0.068 1.00 90.75 120 SER A N 1
ATOM 919 C CA . SER A 1 120 ? -3.238 12.376 0.773 1.00 90.75 120 SER A CA 1
ATOM 920 C C . SER A 1 120 ? -4.718 12.584 0.421 1.00 90.75 120 SER A C 1
ATOM 922 O O . SER A 1 120 ? -5.569 12.647 1.307 1.00 90.75 120 SER A O 1
ATOM 924 N N . ARG A 1 121 ? -5.071 12.583 -0.873 1.00 92.44 121 ARG A N 1
ATOM 925 C CA . ARG A 1 121 ? -6.476 12.635 -1.330 1.00 92.44 121 ARG A CA 1
ATOM 926 C C . ARG A 1 121 ? -7.292 11.390 -0.984 1.00 92.44 121 ARG A C 1
ATOM 928 O O . ARG A 1 121 ? -8.514 11.473 -0.907 1.00 92.44 121 ARG A O 1
ATOM 935 N N . LEU A 1 122 ? -6.660 10.222 -0.873 1.00 95.00 122 LEU A N 1
ATOM 936 C CA . LEU A 1 122 ? -7.329 8.997 -0.426 1.00 95.00 122 LEU A CA 1
ATOM 937 C C . LEU A 1 122 ? -7.474 8.990 1.096 1.00 95.00 122 LEU A C 1
ATOM 939 O O . LEU A 1 122 ? -8.548 8.673 1.593 1.00 95.00 122 LEU A O 1
ATOM 943 N N . LYS A 1 123 ? -6.425 9.401 1.816 1.00 93.25 123 LYS A N 1
ATOM 944 C CA . LYS A 1 123 ? -6.389 9.549 3.274 1.00 93.25 123 LYS A CA 1
ATOM 945 C C . LYS A 1 123 ? -7.545 10.416 3.781 1.00 93.25 123 LYS A C 1
ATOM 947 O O . LYS A 1 123 ? -8.223 10.019 4.721 1.00 93.25 123 LYS A O 1
ATOM 952 N N . SER A 1 124 ? -7.826 11.545 3.125 1.00 92.44 124 SER A N 1
ATOM 953 C CA . SER A 1 124 ? -8.904 12.466 3.525 1.00 92.44 124 SER A CA 1
ATOM 954 C C . SER A 1 124 ? -10.322 11.887 3.424 1.00 92.44 124 SER A C 1
ATOM 956 O O . SER A 1 124 ? -11.273 12.518 3.879 1.00 92.44 124 SER A O 1
ATOM 958 N N . LYS A 1 125 ? -10.487 10.696 2.833 1.00 94.00 125 LYS A N 1
ATOM 959 C CA . LYS A 1 125 ? -11.777 10.000 2.725 1.00 94.00 125 LYS A CA 1
ATOM 960 C C . LYS A 1 125 ? -12.103 9.104 3.917 1.00 94.00 125 LYS A C 1
ATOM 962 O O . LYS A 1 125 ? -13.183 8.516 3.925 1.00 94.00 125 LYS A O 1
ATOM 967 N N . PHE A 1 126 ? -11.174 8.948 4.856 1.00 92.62 126 PHE A N 1
ATOM 968 C CA . PHE A 1 126 ? -11.358 8.134 6.051 1.00 92.62 126 PHE A CA 1
ATOM 969 C C . PHE A 1 126 ? -11.744 9.011 7.235 1.00 92.62 126 PHE A C 1
ATOM 971 O O . PHE A 1 126 ? -11.193 10.095 7.420 1.00 92.62 126 PHE A O 1
ATOM 978 N N . TYR A 1 127 ? -12.651 8.510 8.070 1.00 91.50 127 TYR A N 1
ATOM 979 C CA . TYR A 1 127 ? -13.046 9.156 9.317 1.00 91.50 127 TYR A CA 1
ATOM 980 C C . TYR A 1 127 ? -11.847 9.397 10.238 1.00 91.50 127 TYR A C 1
ATOM 982 O O . TYR A 1 127 ? -11.704 10.474 10.816 1.00 91.50 127 TYR A O 1
ATOM 990 N N . LYS A 1 128 ? -10.996 8.377 10.397 1.00 91.81 128 LYS A N 1
ATOM 991 C CA . LYS A 1 128 ? -9.772 8.462 11.186 1.00 91.81 128 LYS A CA 1
ATOM 992 C C . LYS A 1 128 ? -8.717 7.533 10.608 1.00 91.81 128 LYS A C 1
ATOM 994 O O . LYS A 1 128 ? -8.953 6.338 10.467 1.00 91.81 128 LYS A O 1
ATOM 999 N N . ILE A 1 129 ? -7.544 8.086 10.328 1.00 93.38 129 ILE A N 1
ATOM 1000 C CA . ILE A 1 129 ? -6.383 7.339 9.854 1.00 93.38 129 ILE A CA 1
ATOM 1001 C C . ILE A 1 129 ? -5.110 7.891 10.496 1.00 93.38 129 ILE A C 1
ATOM 1003 O O . ILE A 1 129 ? -4.889 9.103 10.482 1.00 93.38 129 ILE A O 1
ATOM 1007 N N . SER A 1 130 ? -4.289 7.012 11.066 1.00 90.88 130 SER A N 1
ATOM 1008 C CA . SER A 1 130 ? -2.983 7.339 11.648 1.00 90.88 130 SER A CA 1
ATOM 1009 C C . SER A 1 130 ? -1.871 6.526 10.998 1.00 90.88 130 SER A C 1
ATOM 1011 O O . SER A 1 130 ? -2.112 5.465 10.420 1.00 90.88 130 SER A O 1
ATOM 1013 N N . PHE A 1 131 ? -0.646 7.037 11.087 1.00 89.75 131 PHE A N 1
ATOM 1014 C CA . PHE A 1 131 ? 0.541 6.395 10.538 1.00 89.75 131 PHE A CA 1
ATOM 1015 C C . PHE A 1 131 ? 1.537 6.123 11.661 1.00 89.75 131 PHE A C 1
ATOM 1017 O O . PHE A 1 131 ? 1.878 7.018 12.426 1.00 89.75 131 PHE A O 1
ATOM 1024 N N . GLU A 1 132 ? 2.018 4.890 11.745 1.00 88.62 132 GLU A N 1
ATOM 1025 C CA . GLU A 1 132 ? 2.929 4.436 12.788 1.00 88.62 132 GLU A CA 1
ATOM 1026 C C . GLU A 1 132 ? 4.225 3.911 12.171 1.00 88.62 132 GLU A C 1
ATOM 1028 O O . GLU A 1 132 ? 4.228 3.097 11.239 1.00 88.62 132 GLU A O 1
ATOM 1033 N N . SER A 1 133 ? 5.355 4.377 12.705 1.00 83.94 133 SER A N 1
ATOM 1034 C CA . SER A 1 133 ? 6.661 3.858 12.312 1.00 83.94 133 SER A CA 1
ATOM 1035 C C . SER A 1 133 ? 6.956 2.570 13.075 1.00 83.94 133 SER A C 1
ATOM 1037 O O . SER A 1 133 ? 7.131 2.590 14.291 1.00 83.94 133 SER A O 1
ATOM 1039 N N . VAL A 1 134 ? 7.114 1.465 12.349 1.00 82.25 134 VAL A N 1
ATOM 1040 C CA . VAL A 1 134 ? 7.571 0.188 12.916 1.00 82.25 134 VAL A CA 1
ATOM 1041 C C . VAL A 1 134 ? 9.076 0.003 12.702 1.00 82.25 134 VAL A C 1
ATOM 1043 O O . VAL A 1 134 ? 9.632 0.412 11.681 1.00 82.25 134 VAL A O 1
ATOM 1046 N N . LYS A 1 135 ? 9.775 -0.600 13.671 1.00 72.25 135 LYS A N 1
ATOM 1047 C CA . LYS A 1 135 ? 11.228 -0.835 13.577 1.00 72.25 135 LYS A CA 1
ATOM 1048 C C . LYS A 1 135 ? 11.530 -1.876 12.488 1.00 72.25 135 LYS A C 1
ATOM 1050 O O . LYS A 1 135 ? 11.014 -2.986 12.548 1.00 72.25 135 LYS A O 1
ATOM 1055 N N . SER A 1 136 ? 12.410 -1.555 11.536 1.00 60.69 136 SER A N 1
ATOM 1056 C CA . SER A 1 136 ? 12.992 -2.542 10.609 1.00 60.69 136 SER A CA 1
ATOM 1057 C C . SER A 1 136 ? 14.234 -3.182 11.235 1.00 60.69 136 SER A C 1
ATOM 1059 O O . SER A 1 136 ? 15.080 -2.467 11.771 1.00 60.69 136 SER A O 1
ATOM 1061 N N . LYS A 1 137 ? 14.371 -4.514 11.169 1.00 55.88 137 LYS A N 1
ATOM 1062 C CA . LYS A 1 137 ? 15.589 -5.229 11.597 1.00 55.88 137 LYS A CA 1
ATOM 1063 C C . LYS A 1 137 ? 16.586 -5.295 10.436 1.00 55.88 137 LYS A C 1
ATOM 1065 O O . LYS A 1 137 ? 16.949 -6.367 9.973 1.00 55.88 137 LYS A O 1
ATOM 1070 N N . SER A 1 138 ? 17.045 -4.152 9.936 1.00 40.41 138 SER A N 1
ATOM 1071 C CA . SER A 1 138 ? 18.135 -4.146 8.956 1.00 40.41 138 SER A CA 1
ATOM 1072 C C . SER A 1 138 ? 19.486 -4.318 9.670 1.00 40.41 138 SER A C 1
ATOM 1074 O O . SER A 1 138 ? 20.051 -3.352 10.173 1.00 40.41 138 SER A O 1
ATOM 1076 N N . GLY A 1 139 ? 19.967 -5.562 9.753 1.00 42.59 139 GLY A N 1
ATOM 1077 C CA . GLY A 1 139 ? 21.381 -5.965 9.833 1.00 42.59 139 GLY A CA 1
ATOM 1078 C C . GLY A 1 139 ? 22.380 -5.114 10.634 1.00 42.59 139 GLY A C 1
ATOM 1079 O O . GLY A 1 139 ? 23.251 -4.477 10.051 1.00 42.59 139 GLY A O 1
ATOM 1080 N N . LYS A 1 140 ? 22.344 -5.207 11.964 1.00 33.56 140 LYS A N 1
ATOM 1081 C CA . LYS A 1 140 ? 23.520 -5.372 12.844 1.00 33.56 140 LYS A CA 1
ATOM 1082 C C . LYS A 1 140 ? 22.996 -5.664 14.246 1.00 33.56 140 LYS A C 1
ATOM 1084 O O . LYS A 1 140 ? 22.156 -4.925 14.748 1.00 33.56 140 LYS A O 1
ATOM 1089 N N . GLN A 1 141 ? 23.453 -6.757 14.851 1.00 47.03 141 GLN A N 1
ATOM 1090 C CA . GLN A 1 141 ? 23.169 -7.087 16.248 1.00 47.03 141 GLN A CA 1
ATOM 1091 C C . GLN A 1 141 ? 23.481 -5.884 17.149 1.00 47.03 141 GLN A C 1
ATOM 1093 O O . GLN A 1 141 ? 24.639 -5.523 17.321 1.00 47.03 141 GLN A O 1
ATOM 1098 N N . SER A 1 142 ? 22.437 -5.266 17.687 1.00 37.00 142 SER A N 1
ATOM 1099 C CA . SER A 1 142 ? 22.409 -4.454 18.907 1.00 37.00 142 SER A CA 1
ATOM 1100 C C . SER A 1 142 ? 20.944 -4.036 19.044 1.00 37.00 142 SER A C 1
ATOM 1102 O O . SER A 1 142 ? 20.415 -3.386 18.153 1.00 37.00 142 SER A O 1
ATOM 1104 N N . SER A 1 143 ? 20.150 -4.458 20.008 1.00 36.44 143 SER A N 1
ATOM 1105 C CA . SER A 1 143 ? 20.388 -4.960 21.349 1.00 36.44 143 SER A CA 1
ATOM 1106 C C . SER A 1 143 ? 19.176 -5.819 21.724 1.00 36.44 143 SER A C 1
ATOM 1108 O O . SER A 1 143 ? 18.109 -5.704 21.121 1.00 36.44 143 SER A O 1
ATOM 1110 N N . SER A 1 144 ? 19.343 -6.695 22.705 1.00 43.09 144 SER A N 1
ATOM 1111 C CA . SER A 1 144 ? 18.266 -7.437 23.352 1.00 43.09 144 SER A CA 1
ATOM 1112 C C . SER A 1 144 ? 17.198 -6.487 23.917 1.00 43.09 144 SER A C 1
ATOM 1114 O O . SER A 1 144 ? 17.346 -6.000 25.031 1.00 43.09 144 SER A O 1
ATOM 1116 N N . ASP A 1 145 ? 16.132 -6.228 23.166 1.00 44.28 145 ASP A N 1
ATOM 1117 C CA . ASP A 1 145 ? 14.869 -5.727 23.710 1.00 44.28 145 ASP A CA 1
ATOM 1118 C C . ASP A 1 145 ? 13.825 -6.813 23.456 1.00 44.28 145 ASP A C 1
ATOM 1120 O O . ASP A 1 145 ? 13.219 -6.910 22.392 1.00 44.28 145 ASP A O 1
ATOM 1124 N N . SER A 1 146 ? 13.677 -7.698 24.435 1.00 48.16 146 SER A N 1
ATOM 1125 C CA . SER A 1 146 ? 12.804 -8.878 24.436 1.00 48.16 146 SER A CA 1
ATOM 1126 C C . SER A 1 146 ? 11.311 -8.547 24.618 1.00 48.16 146 SER A C 1
ATOM 1128 O O . SER A 1 146 ? 10.564 -9.369 25.133 1.00 48.16 146 SER A O 1
ATOM 1130 N N . ASN A 1 147 ? 10.877 -7.362 24.178 1.00 59.06 147 ASN A N 1
ATOM 1131 C CA . ASN A 1 147 ? 9.493 -6.875 24.257 1.00 59.06 147 ASN A CA 1
ATOM 1132 C C . ASN A 1 147 ? 8.927 -6.542 22.860 1.00 59.06 147 ASN A C 1
ATOM 1134 O O . ASN A 1 147 ? 8.193 -5.569 22.702 1.00 59.06 147 ASN A O 1
ATOM 1138 N N . GLU A 1 148 ? 9.311 -7.284 21.816 1.00 65.62 148 GLU A N 1
ATOM 1139 C CA . GLU A 1 148 ? 8.602 -7.200 20.533 1.00 65.62 148 GLU A CA 1
ATOM 1140 C C . GLU A 1 148 ? 7.296 -7.994 20.635 1.00 65.62 148 GLU A C 1
ATOM 1142 O O . GLU A 1 148 ? 7.312 -9.153 21.049 1.00 65.62 148 GLU A O 1
ATOM 1147 N N . ASP A 1 149 ? 6.175 -7.369 20.270 1.00 74.62 149 ASP A N 1
ATOM 1148 C CA . ASP A 1 149 ? 4.879 -8.042 20.204 1.00 74.62 149 ASP A CA 1
ATOM 1149 C C . ASP A 1 149 ? 4.971 -9.221 19.209 1.00 74.62 149 ASP A C 1
ATOM 1151 O O . ASP A 1 149 ? 5.326 -9.002 18.042 1.00 74.62 149 ASP A O 1
ATOM 1155 N N . PRO A 1 150 ? 4.686 -10.470 19.631 1.00 77.31 150 PRO A N 1
ATOM 1156 C CA . PRO A 1 150 ? 4.712 -11.634 18.750 1.00 77.31 150 PRO A CA 1
ATOM 1157 C C . PRO A 1 150 ? 3.871 -11.458 17.480 1.00 77.31 150 PRO A C 1
ATOM 1159 O O . PRO A 1 150 ? 4.280 -11.923 16.415 1.00 77.31 150 PRO A O 1
ATOM 1162 N N . ALA A 1 151 ? 2.741 -10.748 17.566 1.00 74.06 151 ALA A N 1
ATOM 1163 C CA . ALA A 1 151 ? 1.892 -10.469 16.412 1.00 74.06 151 ALA A CA 1
ATOM 1164 C C . ALA A 1 151 ? 2.591 -9.542 15.403 1.00 74.06 151 ALA A C 1
ATOM 1166 O O . ALA A 1 151 ? 2.558 -9.792 14.197 1.00 74.06 151 ALA A O 1
ATOM 1167 N N . ASP A 1 152 ? 3.304 -8.518 15.886 1.00 76.19 152 ASP A N 1
ATOM 1168 C CA . ASP A 1 152 ? 4.075 -7.607 15.032 1.00 76.19 152 ASP A CA 1
ATOM 1169 C C . ASP A 1 152 ? 5.271 -8.300 14.362 1.00 76.19 152 ASP A C 1
ATOM 1171 O O . ASP A 1 152 ? 5.717 -7.846 13.298 1.00 76.19 152 ASP A O 1
ATOM 1175 N N . VAL A 1 153 ? 5.831 -9.344 14.983 1.00 81.12 153 VAL A N 1
ATOM 1176 C CA . VAL A 1 153 ? 6.905 -10.165 14.402 1.00 81.12 153 VAL A CA 1
ATOM 1177 C C . VAL A 1 153 ? 6.358 -11.055 13.293 1.00 81.12 153 VAL A C 1
ATOM 1179 O O . VAL A 1 153 ? 6.978 -11.140 12.235 1.00 81.12 153 VAL A O 1
ATOM 1182 N N . GLU A 1 154 ? 5.211 -11.690 13.511 1.00 81.94 154 GLU A N 1
ATOM 1183 C CA . GLU A 1 154 ? 4.618 -12.602 12.534 1.00 81.94 154 GLU A CA 1
ATOM 1184 C C . GLU A 1 154 ? 4.122 -11.863 11.288 1.00 81.94 154 GLU A C 1
ATOM 1186 O O . GLU A 1 154 ? 4.525 -12.187 10.174 1.00 81.94 154 GLU A O 1
ATOM 1191 N N . GLU A 1 155 ? 3.378 -10.770 11.471 1.00 79.88 155 GLU A N 1
ATOM 1192 C CA . GLU A 1 155 ? 2.918 -9.920 10.364 1.00 79.88 155 GLU A CA 1
ATOM 1193 C C . GLU A 1 155 ? 4.102 -9.306 9.581 1.00 79.88 155 GLU A C 1
ATOM 1195 O O . GLU A 1 155 ? 3.992 -8.996 8.395 1.00 79.88 155 GLU A O 1
ATOM 1200 N N . ARG A 1 156 ? 5.275 -9.148 10.218 1.00 82.88 156 ARG A N 1
ATOM 1201 C CA . ARG A 1 156 ? 6.496 -8.727 9.516 1.00 82.88 156 ARG A CA 1
ATOM 1202 C C . ARG A 1 156 ? 7.027 -9.814 8.587 1.00 82.88 156 ARG A C 1
ATOM 1204 O O . ARG A 1 156 ? 7.416 -9.497 7.469 1.00 82.88 156 ARG A O 1
ATOM 1211 N N . LYS A 1 157 ? 7.087 -11.061 9.052 1.00 84.62 157 LYS A N 1
ATOM 1212 C CA . LYS A 1 157 ? 7.556 -12.173 8.218 1.00 84.62 157 LYS A CA 1
ATOM 1213 C C . LYS A 1 157 ? 6.634 -12.371 7.025 1.00 84.62 157 LYS A C 1
ATOM 1215 O O . LYS A 1 157 ? 7.116 -12.451 5.907 1.00 84.62 157 LYS A O 1
ATOM 1220 N N . GLU A 1 158 ? 5.326 -12.342 7.257 1.00 86.44 158 GLU A N 1
ATOM 1221 C CA . GLU A 1 158 ? 4.315 -12.486 6.209 1.00 86.44 158 GLU A CA 1
ATOM 1222 C C . GLU A 1 158 ? 4.476 -11.420 5.113 1.00 86.44 158 GLU A C 1
ATOM 1224 O O . GLU A 1 158 ? 4.583 -11.744 3.932 1.00 86.44 158 GLU A O 1
ATOM 1229 N N . ILE A 1 159 ? 4.596 -10.137 5.481 1.00 85.25 159 ILE A N 1
ATOM 1230 C CA . ILE A 1 159 ? 4.791 -9.082 4.475 1.00 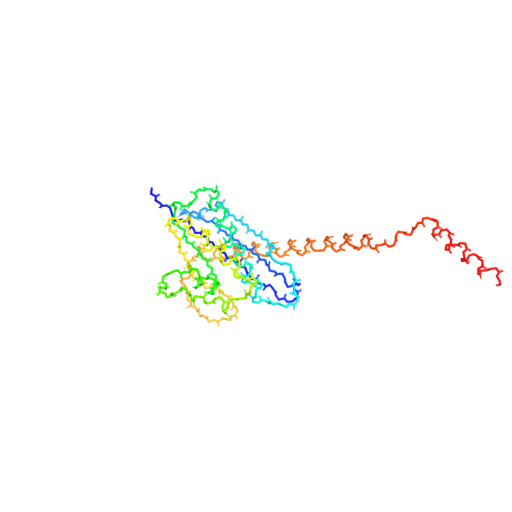85.25 159 ILE A CA 1
ATOM 1231 C C . ILE A 1 159 ? 6.151 -9.180 3.759 1.00 85.25 159 ILE A C 1
ATOM 1233 O O . ILE A 1 159 ? 6.259 -8.795 2.592 1.00 85.25 159 ILE A O 1
ATOM 1237 N N . GLU A 1 160 ? 7.191 -9.688 4.430 1.00 86.12 160 GLU A N 1
ATOM 1238 C CA . GLU A 1 160 ? 8.499 -9.970 3.825 1.00 86.12 160 GLU A CA 1
ATOM 1239 C C . GLU A 1 160 ? 8.420 -11.148 2.834 1.00 86.12 160 GLU A C 1
ATOM 1241 O O . GLU A 1 160 ? 8.998 -11.066 1.750 1.00 86.12 160 GLU A O 1
ATOM 1246 N N . GLU A 1 161 ? 7.650 -12.194 3.136 1.00 86.31 161 GLU A N 1
ATOM 1247 C CA . GLU A 1 161 ? 7.390 -13.327 2.237 1.00 86.31 161 GLU A CA 1
ATOM 1248 C C . GLU A 1 161 ? 6.611 -12.895 0.986 1.00 86.31 161 GLU A C 1
ATOM 1250 O O . GLU A 1 161 ? 7.028 -13.198 -0.136 1.00 86.31 161 GLU A O 1
ATOM 1255 N N . LEU A 1 162 ? 5.544 -12.101 1.142 1.00 85.31 162 LEU A N 1
ATOM 1256 C CA . LEU A 1 162 ? 4.794 -11.532 0.011 1.00 85.31 162 LEU A CA 1
ATOM 1257 C C . LEU A 1 162 ? 5.685 -10.685 -0.899 1.00 85.31 162 LEU A C 1
ATOM 1259 O O . LEU A 1 162 ? 5.546 -10.681 -2.124 1.00 85.31 162 LEU A O 1
ATOM 1263 N N . LEU A 1 163 ? 6.625 -9.956 -0.307 1.00 83.69 163 LEU A N 1
ATOM 1264 C CA . LEU A 1 163 ? 7.576 -9.161 -1.060 1.00 83.69 163 LEU A CA 1
ATOM 1265 C C . LEU A 1 163 ? 8.554 -10.043 -1.855 1.00 83.69 163 LEU A C 1
ATOM 1267 O O . LEU A 1 163 ? 8.842 -9.726 -3.010 1.00 83.69 163 LEU A O 1
ATOM 1271 N N . VAL A 1 164 ? 9.043 -11.147 -1.281 1.00 84.81 164 VAL A N 1
ATOM 1272 C CA . VAL A 1 164 ? 9.863 -12.129 -2.015 1.00 84.81 164 VAL A CA 1
ATOM 1273 C C . VAL A 1 164 ? 9.082 -12.691 -3.203 1.00 84.81 164 VAL A C 1
ATOM 1275 O O . VAL A 1 164 ? 9.603 -12.713 -4.319 1.00 84.81 164 VAL A O 1
ATOM 1278 N N . MET A 1 165 ? 7.810 -13.046 -3.004 1.00 85.25 165 MET A N 1
ATOM 1279 C CA . MET A 1 165 ? 6.928 -13.495 -4.087 1.00 85.25 165 MET A CA 1
ATOM 1280 C C . MET A 1 165 ? 6.779 -12.434 -5.187 1.00 85.25 165 MET A C 1
ATOM 1282 O O . MET A 1 165 ? 6.849 -12.757 -6.374 1.00 85.25 165 MET A O 1
ATOM 1286 N N . ALA A 1 166 ? 6.660 -11.154 -4.816 1.00 84.00 166 ALA A N 1
ATOM 1287 C CA . ALA A 1 166 ? 6.604 -10.047 -5.771 1.00 84.00 166 ALA A CA 1
ATOM 1288 C C . ALA A 1 166 ? 7.853 -9.955 -6.650 1.00 84.00 166 ALA A C 1
ATOM 1290 O O . ALA A 1 166 ? 7.740 -9.712 -7.854 1.00 84.00 166 ALA A O 1
ATOM 1291 N N . TYR A 1 167 ? 9.036 -10.140 -6.059 1.00 81.12 167 TYR A N 1
ATOM 1292 C CA . TYR A 1 167 ? 10.294 -10.137 -6.799 1.00 81.12 167 TYR A CA 1
ATOM 1293 C C . TYR A 1 167 ? 10.385 -11.317 -7.761 1.00 81.12 167 TYR A C 1
ATOM 1295 O O . TYR A 1 167 ? 10.660 -11.100 -8.940 1.00 81.12 167 TYR A O 1
ATOM 1303 N N . VAL A 1 168 ? 10.070 -12.530 -7.301 1.00 83.94 168 VAL A N 1
ATOM 1304 C CA . VAL A 1 168 ? 10.068 -13.730 -8.153 1.00 83.94 168 VAL A CA 1
ATOM 1305 C C . VAL A 1 168 ? 9.116 -13.551 -9.339 1.00 83.94 168 VAL A C 1
ATOM 1307 O O . VAL A 1 168 ? 9.497 -13.776 -10.488 1.00 83.94 168 VAL A O 1
ATOM 1310 N N . GLU A 1 169 ? 7.898 -13.056 -9.104 1.00 84.06 169 GLU A N 1
ATOM 1311 C CA . GLU A 1 169 ? 6.949 -12.782 -10.186 1.00 84.06 169 GLU A CA 1
ATOM 1312 C C . GLU A 1 169 ? 7.440 -11.716 -11.173 1.00 84.06 169 GLU A C 1
ATOM 1314 O O . GLU A 1 169 ? 7.189 -11.817 -12.381 1.00 84.06 169 GLU A O 1
ATOM 1319 N N . ALA A 1 170 ? 8.082 -10.659 -10.671 1.00 78.75 170 ALA A N 1
ATOM 1320 C CA . ALA A 1 170 ? 8.625 -9.598 -11.507 1.00 78.75 170 ALA A CA 1
ATOM 1321 C C . ALA A 1 170 ? 9.747 -10.133 -12.407 1.00 78.75 170 ALA A C 1
ATOM 1323 O O . ALA A 1 170 ? 9.733 -9.880 -13.616 1.00 78.75 170 ALA A O 1
ATOM 1324 N N . GLU A 1 171 ? 10.663 -10.923 -11.844 1.00 76.06 171 GLU A N 1
ATOM 1325 C CA . GLU A 1 171 ? 11.733 -11.585 -12.589 1.00 76.06 171 GLU A CA 1
ATOM 1326 C C . GLU A 1 171 ? 11.175 -12.533 -13.650 1.00 76.06 171 GLU A C 1
ATOM 1328 O O . GLU A 1 171 ? 11.566 -12.450 -14.816 1.00 76.06 171 GLU A O 1
ATOM 1333 N N . GLU A 1 172 ? 10.200 -13.379 -13.303 1.00 81.38 172 GLU A N 1
ATOM 1334 C CA . GLU A 1 172 ? 9.565 -14.279 -14.266 1.00 81.38 172 GLU A CA 1
ATOM 1335 C C . GLU A 1 172 ? 8.909 -13.527 -15.426 1.00 81.38 172 GLU A C 1
ATOM 1337 O O . GLU A 1 172 ? 9.078 -13.903 -16.591 1.00 81.38 172 GLU A O 1
ATOM 1342 N N . LYS A 1 173 ? 8.153 -12.461 -15.132 1.00 77.00 173 LYS A N 1
ATOM 1343 C CA . LYS A 1 173 ? 7.485 -11.644 -16.158 1.00 77.00 173 LYS A CA 1
ATOM 1344 C C . LYS A 1 173 ? 8.501 -11.027 -17.112 1.00 77.00 173 LYS A C 1
ATOM 1346 O O . LYS A 1 173 ? 8.282 -11.032 -18.323 1.00 77.00 173 LYS A O 1
ATOM 1351 N N . ILE A 1 174 ? 9.629 -10.556 -16.592 1.00 70.62 174 ILE A N 1
ATOM 1352 C CA . ILE A 1 174 ? 10.702 -9.972 -17.402 1.00 70.62 174 ILE A CA 1
ATOM 1353 C C . ILE A 1 174 ? 11.408 -11.040 -18.229 1.00 70.62 174 ILE A C 1
ATOM 1355 O O . ILE A 1 174 ? 11.605 -10.846 -19.427 1.00 70.62 174 ILE A O 1
ATOM 1359 N N . MET A 1 175 ? 11.713 -12.198 -17.644 1.00 67.38 175 MET A N 1
ATOM 1360 C CA . MET A 1 175 ? 12.303 -13.328 -18.365 1.00 67.38 175 MET A CA 1
ATOM 1361 C C . MET A 1 175 ? 11.388 -13.843 -19.483 1.00 67.38 175 MET A C 1
ATOM 1363 O O . MET A 1 175 ? 11.871 -14.207 -20.556 1.00 67.38 175 MET A O 1
ATOM 1367 N N . ARG A 1 176 ? 10.065 -13.865 -19.269 1.00 72.88 176 ARG A N 1
ATOM 1368 C CA . ARG A 1 176 ? 9.079 -14.194 -20.314 1.00 72.88 176 ARG A CA 1
ATOM 1369 C C . ARG A 1 176 ? 9.048 -13.129 -21.409 1.00 72.88 176 ARG A C 1
ATOM 1371 O O . ARG A 1 176 ? 9.094 -13.480 -22.584 1.00 72.88 176 ARG A O 1
ATOM 1378 N N . GLN A 1 177 ? 9.024 -11.847 -21.043 1.00 68.19 177 GLN A N 1
ATOM 1379 C CA . GLN A 1 177 ? 9.030 -10.745 -22.008 1.00 68.19 177 GLN A CA 1
ATOM 1380 C C . GLN A 1 177 ? 10.303 -10.755 -22.868 1.00 68.19 177 GLN A C 1
ATOM 1382 O O . GLN A 1 177 ? 10.220 -10.619 -24.086 1.00 68.19 177 GLN A O 1
ATOM 1387 N N . ASN A 1 178 ? 11.466 -10.985 -22.258 1.00 67.31 178 ASN A N 1
ATOM 1388 C CA . ASN A 1 178 ? 12.742 -11.076 -22.964 1.00 67.31 178 ASN A CA 1
ATOM 1389 C C . ASN A 1 178 ? 12.795 -12.283 -23.907 1.00 67.31 178 ASN A C 1
ATOM 1391 O O . ASN A 1 178 ? 13.286 -12.147 -25.024 1.00 67.31 178 ASN A O 1
ATOM 1395 N N . ARG A 1 179 ? 12.242 -13.437 -23.506 1.00 68.25 179 ARG A N 1
ATOM 1396 C CA . ARG A 1 179 ? 12.093 -14.598 -24.399 1.00 68.25 179 ARG A CA 1
ATOM 1397 C C . ARG A 1 179 ? 11.202 -14.288 -25.598 1.00 68.25 179 ARG A C 1
ATOM 1399 O O . ARG A 1 179 ? 11.613 -14.533 -26.722 1.00 68.25 179 ARG A O 1
ATOM 1406 N N . MET A 1 180 ? 10.044 -13.665 -25.379 1.00 66.75 180 MET A N 1
ATOM 1407 C CA . MET A 1 180 ? 9.164 -13.260 -26.481 1.00 66.75 180 MET A CA 1
ATOM 1408 C C . MET A 1 180 ? 9.839 -12.269 -27.437 1.00 66.75 180 MET A C 1
ATOM 1410 O O . MET A 1 180 ? 9.675 -12.381 -28.646 1.00 66.75 180 MET A O 1
ATOM 1414 N N . LEU A 1 181 ? 10.622 -11.319 -26.918 1.00 65.00 181 LEU A N 1
ATOM 1415 C CA . LEU A 1 181 ? 11.394 -10.388 -27.746 1.00 65.00 181 LEU A CA 1
ATOM 1416 C C . LEU A 1 181 ? 12.521 -11.090 -28.519 1.00 65.00 181 LEU A C 1
ATOM 1418 O O . LEU A 1 181 ? 12.779 -10.730 -29.664 1.00 65.00 181 LEU A O 1
ATOM 1422 N N . ALA A 1 182 ? 13.177 -12.089 -27.925 1.00 63.59 182 ALA A N 1
ATOM 1423 C CA . ALA A 1 182 ? 14.189 -12.897 -28.603 1.00 63.59 182 ALA A CA 1
ATOM 1424 C C . ALA A 1 182 ? 13.581 -13.755 -29.724 1.00 63.59 182 ALA A C 1
ATOM 1426 O O . ALA A 1 182 ? 14.153 -13.821 -30.807 1.00 63.59 182 ALA A O 1
ATOM 1427 N N . ASP A 1 183 ? 12.398 -14.334 -29.503 1.00 62.09 183 ASP A N 1
ATOM 1428 C CA . ASP A 1 183 ? 11.675 -15.105 -30.519 1.00 62.09 183 ASP A CA 1
ATOM 1429 C C . ASP A 1 183 ? 11.186 -14.215 -31.675 1.00 62.09 183 ASP A C 1
ATOM 1431 O O . ASP A 1 183 ? 11.239 -14.621 -32.833 1.00 62.09 183 ASP A O 1
ATOM 1435 N N . GLN A 1 184 ? 10.770 -12.977 -31.386 1.00 58.38 184 GLN A N 1
ATOM 1436 C CA . GLN A 1 184 ? 10.368 -11.981 -32.395 1.00 58.38 184 GLN A CA 1
ATOM 1437 C C . GLN A 1 184 ? 11.559 -11.432 -33.198 1.00 58.38 184 GLN A C 1
ATOM 1439 O O . GLN A 1 184 ? 11.407 -11.089 -34.368 1.00 58.38 184 GLN A O 1
ATOM 1444 N N . ASN A 1 185 ? 12.743 -11.360 -32.582 1.00 57.81 185 ASN A N 1
ATOM 1445 C CA . ASN A 1 185 ? 13.985 -10.929 -33.228 1.00 57.81 185 ASN A CA 1
ATOM 1446 C C . ASN A 1 185 ? 14.808 -12.095 -33.798 1.00 57.81 185 ASN A C 1
ATOM 1448 O O . ASN A 1 185 ? 15.893 -11.872 -34.341 1.00 57.81 185 ASN A O 1
ATOM 1452 N N . SER A 1 186 ? 14.311 -13.330 -33.696 1.00 50.25 186 SER A N 1
ATOM 1453 C CA . SER A 1 186 ? 14.893 -14.476 -34.383 1.00 50.25 186 SER A CA 1
ATOM 1454 C C . SER A 1 186 ? 14.690 -14.281 -35.888 1.00 50.25 186 SER A C 1
ATOM 1456 O O . SER A 1 186 ? 13.544 -14.145 -36.331 1.00 50.25 186 SER A O 1
ATOM 1458 N N . PRO A 1 187 ? 15.759 -14.223 -36.705 1.00 51.00 187 PRO A N 1
ATOM 1459 C CA . PRO A 1 187 ? 15.595 -14.091 -38.140 1.00 51.00 187 PRO A CA 1
ATOM 1460 C C . PRO A 1 187 ? 14.834 -15.317 -38.637 1.00 51.00 187 PRO A C 1
ATOM 1462 O O . PRO A 1 187 ? 15.324 -16.443 -38.560 1.00 51.00 187 PRO A O 1
ATOM 1465 N N . PHE A 1 188 ? 13.623 -15.096 -39.145 1.00 50.31 188 PHE A N 1
ATOM 1466 C CA . PHE A 1 188 ? 12.834 -16.134 -39.788 1.00 50.31 188 PHE A CA 1
ATOM 1467 C C . PHE A 1 188 ? 13.576 -16.556 -41.061 1.00 50.31 188 PHE A C 1
ATOM 1469 O O . PHE A 1 188 ? 13.420 -15.950 -42.122 1.00 50.31 188 PHE A O 1
ATOM 1476 N N . VAL A 1 189 ? 14.455 -17.556 -40.954 1.00 57.97 189 VAL A N 1
ATOM 1477 C CA . VAL A 1 189 ? 15.127 -18.123 -42.120 1.00 57.97 189 VAL A CA 1
ATOM 1478 C C . VAL A 1 189 ? 14.072 -18.909 -42.877 1.00 57.97 189 VAL A C 1
ATOM 1480 O O . VAL A 1 189 ? 13.678 -20.009 -42.496 1.00 57.97 189 VAL A O 1
ATOM 1483 N N . THR A 1 190 ? 13.560 -18.311 -43.946 1.00 57.88 190 THR A N 1
ATOM 1484 C CA . THR A 1 190 ? 12.597 -18.987 -44.813 1.00 5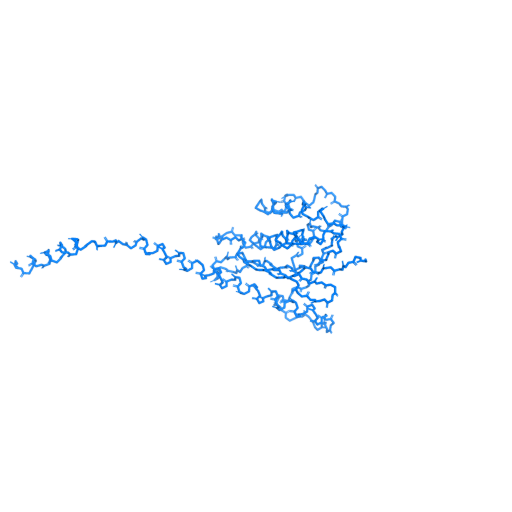7.88 190 THR A CA 1
ATOM 1485 C C . THR A 1 190 ? 13.242 -20.222 -45.444 1.00 57.88 190 THR A C 1
ATOM 1487 O O . THR A 1 190 ? 14.440 -20.235 -45.735 1.00 57.88 190 THR A O 1
ATOM 1490 N N . VAL A 1 191 ? 12.448 -21.261 -45.723 1.00 58.06 191 VAL A N 1
ATOM 1491 C CA . VAL A 1 191 ? 12.924 -22.483 -46.407 1.00 58.06 191 VAL A CA 1
ATOM 1492 C C . VAL A 1 191 ? 13.654 -22.139 -47.716 1.00 58.06 191 VAL A C 1
ATOM 1494 O O . VAL A 1 191 ? 14.662 -22.752 -48.051 1.00 58.06 191 VAL A O 1
ATOM 1497 N N . ALA A 1 192 ? 13.221 -21.083 -48.411 1.00 57.41 192 ALA A N 1
ATOM 1498 C CA . ALA A 1 192 ? 13.882 -20.572 -49.610 1.00 57.41 192 ALA A CA 1
ATOM 1499 C C . ALA A 1 192 ? 15.293 -20.000 -49.349 1.00 57.41 192 ALA A C 1
ATOM 1501 O O . ALA A 1 192 ? 16.175 -20.146 -50.195 1.00 57.41 192 ALA A O 1
ATOM 1502 N N . GLN A 1 193 ? 15.533 -19.363 -48.198 1.00 58.44 193 GLN A N 1
ATOM 1503 C CA . GLN A 1 193 ? 16.865 -18.888 -47.801 1.00 58.44 193 GLN A CA 1
ATOM 1504 C C . GLN A 1 193 ? 17.784 -20.049 -47.397 1.00 58.44 193 GLN A C 1
ATOM 1506 O O . GLN A 1 193 ? 18.951 -20.042 -47.783 1.00 58.44 193 GLN A O 1
ATOM 1511 N N . LEU A 1 194 ? 17.253 -21.075 -46.722 1.00 59.31 194 LEU A N 1
ATOM 1512 C CA . LEU A 1 194 ? 17.982 -22.317 -46.419 1.00 59.31 194 LEU A CA 1
ATOM 1513 C C . LEU A 1 194 ? 18.393 -23.065 -47.696 1.00 59.31 194 LEU A C 1
ATOM 1515 O O . LEU A 1 194 ? 19.559 -23.422 -47.852 1.00 59.31 194 LEU A O 1
ATOM 1519 N N . MET A 1 195 ? 17.483 -23.204 -48.664 1.00 60.09 195 MET A N 1
ATOM 1520 C CA . MET A 1 195 ? 17.795 -23.859 -49.942 1.00 60.09 195 MET A CA 1
ATOM 1521 C C . MET A 1 195 ? 18.805 -23.073 -50.796 1.00 60.09 195 MET A C 1
ATOM 1523 O O . MET A 1 195 ? 19.617 -23.675 -51.499 1.00 60.09 195 MET A O 1
ATOM 1527 N N . LYS A 1 196 ? 18.812 -21.732 -50.724 1.00 59.00 196 LYS A N 1
ATOM 1528 C CA . LYS A 1 196 ? 19.853 -20.907 -51.371 1.00 59.00 196 LYS A CA 1
ATOM 1529 C C . LYS A 1 196 ? 21.225 -21.080 -50.713 1.00 59.00 196 LYS A C 1
ATOM 1531 O O . LYS A 1 196 ? 22.233 -21.083 -51.417 1.00 59.00 196 LYS A O 1
ATOM 1536 N N . TYR A 1 197 ? 21.268 -21.249 -49.392 1.00 58.38 197 TYR A N 1
ATOM 1537 C CA . TYR A 1 197 ? 22.513 -21.467 -48.655 1.00 58.38 197 TYR A CA 1
ATOM 1538 C C . TYR A 1 197 ? 23.150 -22.828 -48.993 1.00 58.38 197 TYR A C 1
ATOM 1540 O O . TYR A 1 197 ? 24.359 -22.904 -49.217 1.00 58.38 197 TYR A O 1
ATOM 1548 N N . ASP A 1 198 ? 22.340 -23.883 -49.140 1.00 56.59 198 ASP A N 1
ATOM 1549 C CA . ASP A 1 198 ? 22.819 -25.218 -49.534 1.00 56.59 198 ASP A CA 1
ATOM 1550 C C . ASP A 1 198 ? 23.294 -25.294 -50.993 1.00 56.59 198 ASP A C 1
ATOM 1552 O O . ASP A 1 198 ? 24.284 -25.969 -51.290 1.00 56.59 198 ASP A O 1
ATOM 1556 N N . ASN A 1 199 ? 22.651 -24.567 -51.911 1.00 53.94 199 ASN A N 1
ATOM 1557 C CA . ASN A 1 199 ? 23.088 -24.527 -53.310 1.00 53.94 199 ASN A CA 1
ATOM 1558 C C . ASN A 1 199 ? 24.440 -23.819 -53.489 1.00 53.94 199 ASN A C 1
ATOM 1560 O O . ASN A 1 199 ? 25.260 -24.274 -54.286 1.00 53.94 199 ASN A O 1
ATOM 1564 N N . ASN A 1 200 ? 24.724 -22.773 -52.706 1.00 53.44 200 ASN A N 1
ATOM 1565 C CA . ASN A 1 200 ? 26.030 -22.108 -52.738 1.00 53.44 200 ASN A CA 1
ATOM 1566 C C . ASN A 1 200 ? 27.150 -22.982 -52.154 1.00 53.44 200 ASN A C 1
ATOM 1568 O O . ASN A 1 200 ? 28.274 -22.935 -52.643 1.00 53.44 200 ASN A O 1
ATOM 1572 N N . LYS A 1 201 ? 26.861 -23.839 -51.165 1.00 51.84 201 LYS A N 1
ATOM 1573 C CA . LYS A 1 201 ? 27.849 -24.801 -50.642 1.00 51.84 201 LYS A CA 1
ATOM 1574 C C . LYS A 1 201 ? 28.218 -25.886 -51.656 1.00 51.84 201 LYS A C 1
ATOM 1576 O O . LYS A 1 201 ? 29.373 -26.300 -51.702 1.00 51.84 201 LYS A O 1
ATOM 1581 N N . LYS A 1 202 ? 27.263 -26.323 -52.486 1.00 51.31 202 LYS A N 1
ATOM 1582 C CA . LYS A 1 202 ? 27.508 -27.335 -53.528 1.00 51.31 202 LYS A CA 1
ATOM 1583 C C . LYS A 1 202 ? 28.336 -26.811 -54.704 1.00 51.31 202 LYS A C 1
ATOM 1585 O O . LYS A 1 202 ? 29.076 -27.592 -55.283 1.00 51.31 202 LYS A O 1
ATOM 1590 N N . GLN A 1 203 ? 28.271 -25.516 -55.024 1.00 49.72 203 GLN A N 1
ATOM 1591 C CA . GLN A 1 203 ? 29.087 -24.935 -56.103 1.00 49.72 203 GLN A CA 1
ATOM 1592 C C . GLN A 1 203 ? 30.557 -24.710 -55.719 1.00 49.72 203 GLN A C 1
ATOM 1594 O O . GLN A 1 203 ? 31.417 -24.705 -56.592 1.00 49.72 203 GLN A O 1
ATOM 1599 N N . VAL A 1 204 ? 30.870 -24.582 -54.425 1.00 52.12 204 VAL A N 1
ATOM 1600 C CA . VAL A 1 204 ? 32.251 -24.377 -53.944 1.00 52.12 204 VAL A CA 1
ATOM 1601 C C . VAL A 1 204 ? 33.044 -25.693 -53.854 1.00 52.12 204 VAL A C 1
ATOM 1603 O O . VAL A 1 204 ? 34.265 -25.665 -53.788 1.00 52.12 204 VAL A O 1
ATOM 1606 N N . GLN A 1 205 ? 32.385 -26.858 -53.894 1.00 47.25 205 GLN A N 1
ATOM 1607 C CA . GLN A 1 2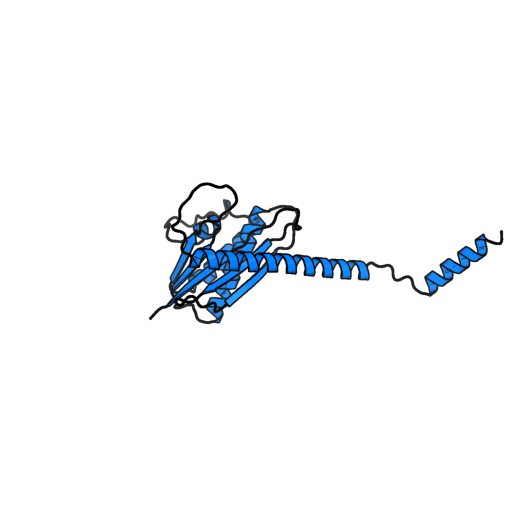05 ? 33.052 -28.173 -53.873 1.00 47.25 205 GLN A CA 1
ATOM 1608 C C . GLN A 1 205 ? 33.347 -28.757 -55.266 1.00 47.25 205 GLN A C 1
ATOM 1610 O O . GLN A 1 205 ? 33.897 -29.851 -55.357 1.00 47.25 205 GLN A O 1
ATOM 1615 N N . THR A 1 206 ? 32.996 -28.052 -56.344 1.00 50.75 206 THR A N 1
ATOM 1616 C CA . THR A 1 206 ? 33.236 -28.497 -57.730 1.00 50.75 206 THR A CA 1
ATOM 1617 C C . THR A 1 206 ? 34.130 -27.542 -58.527 1.00 50.75 206 THR A C 1
ATOM 1619 O O . THR A 1 206 ? 34.046 -27.522 -59.752 1.00 50.75 206 THR A O 1
ATOM 1622 N N . SER A 1 207 ? 34.950 -26.725 -57.857 1.00 43.59 207 SER A N 1
ATOM 1623 C CA . SER A 1 207 ? 36.014 -25.921 -58.485 1.00 43.59 207 SER A CA 1
ATOM 1624 C C . SER A 1 207 ? 37.386 -26.393 -58.032 1.00 43.59 207 SER A C 1
ATOM 1626 O O . SER A 1 207 ? 37.516 -26.699 -56.826 1.00 43.59 207 SER A O 1
#